Protein AF-0000000084486053 (afdb_homodimer)

Nearest PDB structures (foldseek):
  8ym7-assembly1_A  TM=3.463E-01  e=9.482E+00  Homo sapiens

InterPro domains:
  IPR056169 ELP1, three-helical bundle [PF23936] (2-79)

Radius of gyration: 24.69 Å; Cα contacts (8 Å, |Δi|>4): 217; chains: 2; bounding box: 43×103×52 Å

Sequence (272 aa):
ASSRSRRTERKKHDLRQGGIYENIALMRTLHNIISESFNFCKDVKHFCELVIAYEADGFHIAKRLQDAQSSFLDMIDKYSRTIWPSELNFVNITETPELTVLRKNLDLLEMKYRYTPEPVLTNWKVSILDELVDSIASSRSRRTERKKHDLRQGGIYENIALMRTLHNIISESFNFCKDVKHFCELVIAYEADGFHIAKRLQDAQSSFLDMIDKYSRTIWPSELNFVNITETPELTVLRKNLDLLEMKYRYTPEPVLTNWKVSILDELVDSI

Organism: NCBI:txid1629725

pLDDT: mean 83.53, std 16.06, range [32.28, 96.44]

Solvent-accessible surface area (backbone atoms only — not comparable to full-atom values): 15235 Å² total; per-residue (Å²): 116,68,67,60,50,50,49,52,45,44,51,48,43,53,56,46,54,52,44,42,60,45,50,50,53,49,38,48,36,49,35,50,50,52,46,50,51,32,58,44,35,57,46,50,32,53,41,31,56,49,31,48,74,71,37,94,65,8,59,63,53,26,43,53,52,52,48,51,54,49,51,48,53,52,52,51,53,57,51,47,48,68,77,55,42,72,65,77,76,44,82,83,51,86,73,45,74,67,54,50,52,49,53,57,42,42,71,74,44,60,75,77,48,67,44,80,65,73,70,79,56,88,79,42,71,57,65,79,62,62,57,56,58,75,74,104,117,68,67,60,48,48,50,52,46,45,51,47,46,52,52,47,54,50,43,41,60,44,50,49,53,49,37,48,37,48,33,51,50,52,45,50,52,32,58,45,36,56,46,50,30,53,39,32,55,47,32,47,74,71,37,94,66,9,60,63,52,27,41,54,52,52,49,52,53,50,52,49,52,52,52,49,52,57,50,46,46,68,76,55,41,70,64,77,75,44,82,83,52,86,74,43,74,67,54,49,51,49,53,56,42,42,68,75,44,60,73,75,49,68,44,80,64,74,70,79,56,90,80,41,68,57,65,80,60,63,56,58,59,76,74,103

Foldseek 3Di:
DVVVVVVVVVVVVVVLVCLLVVLQVVLVVLLVVQAVLLVVLQVLLVQLVVQVVPPPCSLVVSLVSLVVSVVVNVVSVVVQCVSQPPVLVPPPDDQDPSNVSSNVSLVVDDPSSSHRDDHPDPPSRDPVSVPVVVVD/DVVVVVVVVVCVVVVLVCLLVVLQVVLVVLLVVQAVLLVVLQVLLVQLVVQVVPPPCSLVVSLVSLVVSVVVNVVSVVVQCVSQPPVLVPPPDDQDPSNVSSNVSLVVDDPSSSHRDDHPDPPSRDPVSVPVVVVD

Structure (mmCIF, N/CA/C/O backbone):
data_AF-0000000084486053-model_v1
#
loop_
_entity.id
_entity.type
_entity.pdbx_description
1 polymer 'ELP1 three-helical bundle domain-containing protein'
#
loop_
_atom_site.group_PDB
_atom_site.id
_atom_site.type_symbol
_atom_site.label_atom_id
_atom_site.label_alt_id
_atom_site.label_comp_id
_atom_site.label_asym_id
_atom_site.label_entity_id
_atom_site.label_seq_id
_atom_site.pdbx_PDB_ins_code
_atom_site.Cartn_x
_atom_site.Cartn_y
_atom_site.Cartn_z
_atom_site.occupancy
_atom_site.B_iso_or_equiv
_atom_site.auth_seq_id
_atom_site.auth_comp_id
_atom_site.auth_asym_id
_atom_site.auth_atom_id
_atom_site.pdbx_PDB_model_num
ATOM 1 N N . ALA A 1 1 ? -5.699 -52.906 -10.289 1 57 1 ALA A N 1
ATOM 2 C CA . ALA A 1 1 ? -4.875 -52.125 -11.188 1 57 1 ALA A CA 1
ATOM 3 C C . ALA A 1 1 ? -5.656 -50.906 -11.727 1 57 1 ALA A C 1
ATOM 5 O O . ALA A 1 1 ? -5.098 -49.844 -11.914 1 57 1 ALA A O 1
ATOM 6 N N . SER A 1 2 ? -6.977 -51 -11.914 1 63.66 2 SER A N 1
ATOM 7 C CA . SER A 1 2 ? -7.828 -49.969 -12.508 1 63.66 2 SER A CA 1
ATOM 8 C C . SER A 1 2 ? -8.18 -48.906 -11.484 1 63.66 2 SER A C 1
ATOM 10 O O . SER A 1 2 ? -8.234 -47.719 -11.82 1 63.66 2 SER A O 1
ATOM 12 N N . SER A 1 3 ? -8.328 -49.281 -10.289 1 59.59 3 SER A N 1
ATOM 13 C CA . SER A 1 3 ? -8.711 -48.312 -9.25 1 59.59 3 SER A CA 1
ATOM 14 C C . SER A 1 3 ? -7.543 -47.438 -8.859 1 59.59 3 SER A C 1
ATOM 16 O O . SER A 1 3 ? -7.723 -46.219 -8.602 1 59.59 3 SER A O 1
ATOM 18 N N . ARG A 1 4 ? -6.277 -47.969 -8.805 1 53.91 4 ARG A N 1
ATOM 19 C CA . ARG A 1 4 ? -5.102 -47.188 -8.453 1 53.91 4 ARG A CA 1
ATOM 20 C C . ARG A 1 4 ? -4.805 -46.156 -9.523 1 53.91 4 ARG A C 1
ATOM 22 O O . ARG A 1 4 ? -4.363 -45.031 -9.211 1 53.91 4 ARG A O 1
ATOM 29 N N . SER A 1 5 ? -5.027 -46.562 -10.773 1 55.84 5 SER A N 1
ATOM 30 C CA . SER A 1 5 ? -4.77 -45.625 -11.875 1 55.84 5 SER A CA 1
ATOM 31 C C . SER A 1 5 ? -5.699 -44.406 -11.805 1 55.84 5 SER A C 1
ATOM 33 O O . SER A 1 5 ? -5.27 -43.281 -12.031 1 55.84 5 SER A O 1
ATOM 35 N N . ARG A 1 6 ? -6.98 -44.75 -11.484 1 54.62 6 ARG A N 1
ATOM 36 C CA . ARG A 1 6 ? -7.922 -43.656 -11.391 1 54.62 6 ARG A CA 1
ATOM 37 C C . ARG A 1 6 ? -7.539 -42.688 -10.266 1 54.62 6 ARG A C 1
ATOM 39 O O . ARG A 1 6 ? -7.676 -41.469 -10.398 1 54.62 6 ARG A O 1
ATOM 46 N N . ARG A 1 7 ? -7.004 -43.25 -9.227 1 53.19 7 ARG A N 1
ATOM 47 C CA . ARG A 1 7 ? -6.617 -42.406 -8.102 1 53.19 7 ARG A CA 1
ATOM 48 C C . ARG A 1 7 ? -5.406 -41.562 -8.453 1 53.19 7 ARG A C 1
ATOM 50 O O . ARG A 1 7 ? -5.348 -40.375 -8.086 1 53.19 7 ARG A O 1
ATOM 57 N N . THR A 1 8 ? -4.48 -42.188 -9.125 1 48.75 8 THR A N 1
ATOM 58 C CA . THR A 1 8 ? -3.312 -41.438 -9.57 1 48.75 8 THR A CA 1
ATOM 59 C C . THR A 1 8 ? -3.709 -40.375 -10.602 1 48.75 8 THR A C 1
ATOM 61 O O . THR A 1 8 ? -3.184 -39.25 -10.594 1 48.75 8 THR A O 1
ATOM 64 N N . GLU A 1 9 ? -4.625 -40.75 -11.375 1 49.06 9 GLU A N 1
ATOM 65 C CA . GLU A 1 9 ? -5.105 -39.812 -12.383 1 49.06 9 GLU A CA 1
ATOM 66 C C . GLU A 1 9 ? -5.898 -38.656 -11.75 1 49.06 9 GLU A C 1
ATOM 68 O O . GLU A 1 9 ? -5.801 -37.531 -12.195 1 49.06 9 GLU A O 1
ATOM 73 N N . ARG A 1 10 ? -6.824 -39.031 -10.875 1 47.38 10 ARG A N 1
ATOM 74 C CA . ARG A 1 10 ? -7.562 -37.969 -10.164 1 47.38 10 ARG A CA 1
ATOM 75 C C . ARG A 1 10 ? -6.621 -37.094 -9.367 1 47.38 10 ARG A C 1
ATOM 77 O O . ARG A 1 10 ? -6.801 -35.875 -9.32 1 47.38 10 ARG A O 1
ATOM 84 N N . LYS A 1 11 ? -5.715 -37.781 -8.648 1 48.12 11 LYS A N 1
ATOM 85 C CA . LYS A 1 11 ? -4.73 -36.969 -7.934 1 48.12 11 LYS A CA 1
ATOM 86 C C . LYS A 1 11 ? -3.963 -36.062 -8.891 1 48.12 11 LYS A C 1
ATOM 88 O O . LYS A 1 11 ? -3.697 -34.875 -8.578 1 48.12 11 LYS A O 1
ATOM 93 N N . LYS A 1 12 ? -3.619 -36.656 -10.039 1 49.28 12 LYS A N 1
ATOM 94 C CA . LYS A 1 12 ? -2.975 -35.844 -11.07 1 49.28 12 LYS A CA 1
ATOM 95 C C . LYS A 1 12 ? -3.916 -34.781 -11.586 1 49.28 12 LYS A C 1
ATOM 97 O O . LYS A 1 12 ? -3.492 -33.625 -11.836 1 49.28 12 LYS A O 1
ATOM 102 N N . HIS A 1 13 ? -5.164 -35.156 -11.836 1 49.06 13 HIS A N 1
ATOM 103 C CA . HIS A 1 13 ? -6.188 -34.219 -12.273 1 49.06 13 HIS A CA 1
ATOM 104 C C . HIS A 1 13 ? -6.414 -33.125 -11.219 1 49.06 13 HIS A C 1
ATOM 106 O O . HIS A 1 13 ? -6.586 -31.969 -11.555 1 49.06 13 HIS A O 1
ATOM 112 N N . ASP A 1 14 ? -6.652 -33.594 -10.047 1 50.5 14 ASP A N 1
ATOM 113 C CA . ASP A 1 14 ? -6.906 -32.719 -8.914 1 50.5 14 ASP A CA 1
ATOM 114 C C . ASP A 1 14 ? -5.73 -31.766 -8.68 1 50.5 14 ASP A C 1
ATOM 116 O O . ASP A 1 14 ? -5.922 -30.578 -8.398 1 50.5 14 ASP A O 1
ATOM 120 N N . LEU A 1 15 ? -4.566 -32.375 -8.86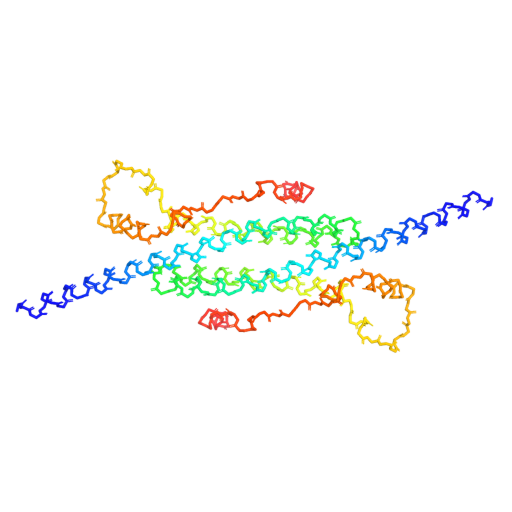7 1 50.28 15 LEU A N 1
ATOM 121 C CA . LEU A 1 15 ? -3.352 -31.562 -8.781 1 50.28 15 LEU A CA 1
ATOM 122 C C . LEU A 1 15 ? -3.281 -30.562 -9.93 1 50.28 15 LEU A C 1
ATOM 124 O O . LEU A 1 15 ? -2.77 -29.453 -9.766 1 50.28 15 LEU A O 1
ATOM 128 N N . ARG A 1 16 ? -3.797 -31.078 -11.211 1 52.66 16 ARG A N 1
ATOM 129 C CA . ARG A 1 16 ? -3.818 -30.266 -12.422 1 52.66 16 ARG A CA 1
ATOM 130 C C . ARG A 1 16 ? -4.816 -29.125 -12.297 1 52.66 16 ARG A C 1
ATOM 132 O O . ARG A 1 16 ? -4.531 -27.984 -12.703 1 52.66 16 ARG A O 1
ATOM 139 N N . GLN A 1 17 ? -6.082 -29.484 -11.945 1 51.97 17 GLN A N 1
ATOM 140 C CA . GLN A 1 17 ? -7.141 -28.484 -11.797 1 51.97 17 GLN A CA 1
ATOM 141 C C . GLN A 1 17 ? -6.77 -27.438 -10.75 1 51.97 17 GLN A C 1
ATOM 143 O O . GLN A 1 17 ? -7.051 -26.25 -10.922 1 51.97 17 GLN A O 1
ATOM 148 N N . GLY A 1 18 ? -6.289 -27.875 -9.688 1 56.59 18 GLY A N 1
ATOM 149 C CA . GLY A 1 18 ? -5.797 -27 -8.648 1 56.59 18 GLY A CA 1
ATOM 150 C C . GLY A 1 18 ? -4.727 -26.031 -9.133 1 56.59 18 GLY A C 1
ATOM 151 O O . GLY A 1 18 ? -4.668 -24.891 -8.703 1 56.59 18 GLY A O 1
ATOM 152 N N . GLY A 1 19 ? -4.18 -26.484 -10.391 1 76.88 19 GLY A N 1
ATOM 153 C CA . GLY A 1 19 ? -3.074 -25.719 -10.93 1 76.88 19 GLY A CA 1
ATOM 154 C C . GLY A 1 19 ? -3.523 -24.516 -11.734 1 76.88 19 GLY A C 1
ATOM 155 O O . GLY A 1 19 ? -2.943 -23.422 -11.617 1 76.88 19 GLY A O 1
ATOM 156 N N . ILE A 1 20 ? -4.762 -24.844 -12.469 1 79.19 20 ILE A N 1
ATOM 157 C CA . ILE A 1 20 ? -5.199 -23.766 -13.344 1 79.19 20 ILE A CA 1
ATOM 158 C C . ILE A 1 20 ? -5.789 -22.625 -12.5 1 79.19 20 ILE A C 1
ATOM 160 O O . ILE A 1 20 ? -5.387 -21.469 -12.641 1 79.19 20 ILE A O 1
ATOM 164 N N . TYR A 1 21 ? -6.859 -22.938 -11.688 1 84.81 21 TYR A N 1
ATOM 165 C CA . TYR A 1 21 ? -7.508 -21.938 -10.859 1 84.81 21 TYR A CA 1
ATOM 166 C C . TYR A 1 21 ? -6.492 -21.219 -9.977 1 84.81 21 TYR A C 1
ATOM 168 O O . TYR A 1 21 ? -6.57 -20 -9.789 1 84.81 21 TYR A O 1
ATOM 176 N N . GLU A 1 22 ? -5.582 -22 -9.555 1 88.81 22 GLU A N 1
ATOM 177 C CA . GLU A 1 22 ? -4.559 -21.453 -8.672 1 88.81 22 GLU A CA 1
ATOM 178 C C . GLU A 1 22 ? -3.691 -20.422 -9.391 1 88.81 22 GLU A C 1
ATOM 180 O O . GLU A 1 22 ? -3.506 -19.312 -8.906 1 88.81 22 GLU A O 1
ATOM 185 N N . ASN A 1 23 ? -3.197 -20.797 -10.547 1 91 23 ASN A N 1
ATOM 186 C CA . ASN A 1 23 ? -2.365 -19.891 -11.32 1 91 23 ASN A CA 1
ATOM 187 C C . ASN A 1 23 ? -3.107 -18.594 -11.656 1 91 23 ASN A C 1
ATOM 189 O O . ASN A 1 23 ? -2.572 -17.5 -11.469 1 91 23 ASN A O 1
ATOM 193 N N . ILE A 1 24 ? -4.328 -18.734 -12.047 1 93 24 ILE A N 1
ATOM 194 C CA . ILE A 1 24 ? -5.145 -17.609 -12.477 1 93 24 ILE A CA 1
ATOM 195 C C . ILE A 1 24 ? -5.418 -16.688 -11.297 1 93 24 ILE A C 1
ATOM 197 O O . ILE A 1 24 ? -5.238 -15.461 -11.391 1 93 24 ILE A O 1
ATOM 201 N N . ALA A 1 25 ? -5.848 -17.25 -10.219 1 94.31 25 ALA A N 1
ATOM 202 C CA . ALA A 1 25 ? -6.156 -16.484 -9.023 1 94.31 25 ALA A CA 1
ATOM 203 C C . ALA A 1 25 ? -4.914 -15.758 -8.5 1 94.31 25 ALA A C 1
ATOM 205 O O . ALA A 1 25 ? -4.98 -14.586 -8.125 1 94.31 25 ALA A O 1
ATOM 206 N N . LEU A 1 26 ? -3.768 -16.391 -8.5 1 94.62 26 LEU A N 1
ATOM 207 C CA . LEU A 1 26 ? -2.521 -15.805 -8.016 1 94.62 26 LEU A CA 1
ATOM 208 C C . LEU A 1 26 ? -2.08 -14.656 -8.914 1 94.62 26 LEU A C 1
ATOM 210 O O . LEU A 1 26 ? -1.729 -13.578 -8.422 1 94.62 26 LEU A O 1
ATOM 214 N N . MET A 1 27 ? -2.158 -14.906 -10.148 1 95.06 27 MET A N 1
ATOM 215 C CA . MET A 1 27 ? -1.712 -13.891 -11.094 1 95.06 27 MET A CA 1
ATOM 216 C C . MET A 1 27 ? -2.615 -12.664 -11.039 1 95.06 27 MET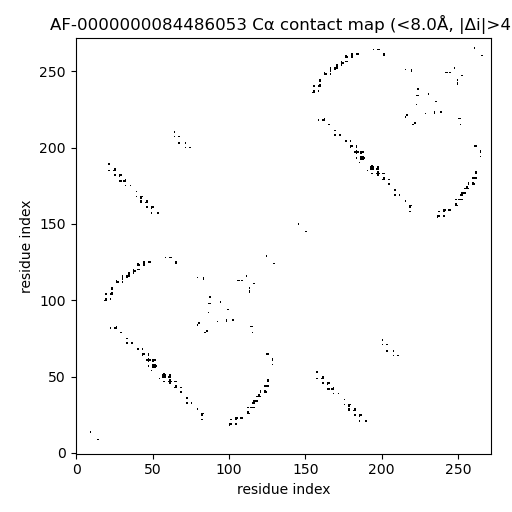 A C 1
ATOM 218 O O . MET A 1 27 ? -2.129 -11.531 -11.008 1 95.06 27 MET A O 1
ATOM 222 N N . ARG A 1 28 ? -3.896 -12.836 -11 1 95.38 28 ARG A N 1
ATOM 223 C CA . ARG A 1 28 ? -4.836 -11.719 -10.93 1 95.38 28 ARG A CA 1
ATOM 224 C C . ARG A 1 28 ? -4.637 -10.914 -9.648 1 95.38 28 ARG A C 1
ATOM 226 O O . ARG A 1 28 ? -4.547 -9.688 -9.68 1 95.38 28 ARG A O 1
ATOM 233 N N . THR A 1 29 ? -4.543 -11.625 -8.578 1 95.62 29 THR A N 1
ATOM 234 C CA . THR A 1 29 ? -4.453 -10.969 -7.281 1 95.62 29 THR A CA 1
ATOM 235 C C . THR A 1 29 ? -3.133 -10.211 -7.152 1 95.62 29 THR A C 1
ATOM 237 O O . THR A 1 29 ? -3.113 -9.055 -6.723 1 95.62 29 THR A O 1
ATOM 240 N N . LEU A 1 30 ? -2.076 -10.844 -7.531 1 95.69 30 LEU A N 1
ATOM 241 C CA . LEU A 1 30 ? -0.783 -10.172 -7.434 1 95.69 30 LEU A CA 1
ATOM 242 C C . LEU A 1 30 ? -0.697 -9.008 -8.406 1 95.69 30 LEU A C 1
ATOM 244 O O . LEU A 1 30 ? -0.098 -7.973 -8.094 1 95.69 30 LEU A O 1
ATOM 248 N N . HIS A 1 31 ? -1.287 -9.203 -9.586 1 96.06 31 HIS A N 1
ATOM 249 C CA . HIS A 1 31 ? -1.34 -8.094 -10.523 1 96.06 31 HIS A CA 1
ATOM 250 C C . HIS A 1 31 ? -2.021 -6.879 -9.906 1 96.06 31 HIS A C 1
ATOM 252 O O . HIS A 1 31 ? -1.527 -5.758 -10.031 1 96.06 31 HIS A O 1
ATOM 258 N N . ASN A 1 32 ? -3.109 -7.086 -9.281 1 94.69 32 ASN A N 1
ATOM 259 C CA . ASN A 1 32 ? -3.83 -6.004 -8.617 1 94.69 32 ASN A CA 1
ATOM 260 C C . ASN A 1 32 ? -2.98 -5.348 -7.531 1 94.69 32 ASN A C 1
ATOM 262 O O . ASN A 1 32 ? -2.924 -4.121 -7.441 1 94.69 32 ASN A O 1
ATOM 266 N N . ILE A 1 33 ? -2.334 -6.109 -6.746 1 95.62 33 ILE A N 1
ATOM 267 C CA . ILE A 1 33 ? -1.505 -5.605 -5.66 1 95.62 33 ILE A CA 1
ATOM 268 C C . ILE A 1 33 ? -0.379 -4.742 -6.227 1 95.62 33 ILE A C 1
ATOM 270 O O . ILE A 1 33 ? -0.11 -3.65 -5.723 1 95.62 33 ILE A O 1
ATOM 274 N N . ILE A 1 34 ? 0.258 -5.246 -7.266 1 96 34 ILE A N 1
ATOM 275 C CA . ILE A 1 34 ? 1.357 -4.516 -7.883 1 96 34 ILE A CA 1
ATOM 276 C C . ILE A 1 34 ? 0.845 -3.189 -8.445 1 96 34 ILE A C 1
ATOM 278 O O . ILE A 1 34 ? 1.429 -2.133 -8.188 1 96 34 ILE A O 1
ATOM 282 N N . SER A 1 35 ? -0.235 -3.236 -9.156 1 94.56 35 SER A N 1
ATOM 283 C CA . SER A 1 35 ? -0.806 -2.041 -9.766 1 94.56 35 SER A CA 1
ATOM 284 C C . SER A 1 35 ? -1.207 -1.018 -8.711 1 94.56 35 SER A C 1
ATOM 286 O O . SER A 1 35 ? -0.927 0.175 -8.852 1 94.56 35 SER A O 1
ATOM 288 N N . GLU A 1 36 ? -1.857 -1.467 -7.723 1 93.38 36 GLU A N 1
ATOM 289 C CA . GLU A 1 36 ? -2.26 -0.592 -6.625 1 93.38 36 GLU A CA 1
ATOM 290 C C . GLU A 1 36 ? -1.046 0.006 -5.922 1 93.38 36 GLU A C 1
ATOM 292 O O . GLU A 1 36 ? -1.055 1.181 -5.547 1 93.38 36 GLU A O 1
ATOM 297 N N . SER A 1 37 ? -0.052 -0.807 -5.727 1 94.06 37 SER A N 1
ATOM 298 C CA . SER A 1 37 ? 1.159 -0.339 -5.059 1 94.06 37 SER A CA 1
ATOM 299 C C . SER A 1 37 ? 1.837 0.769 -5.859 1 94.06 37 SER A C 1
ATOM 301 O O . SER A 1 37 ? 2.359 1.726 -5.285 1 94.06 37 SER A O 1
ATOM 303 N N . PHE A 1 38 ? 1.83 0.611 -7.141 1 93.44 38 PHE A N 1
ATOM 304 C CA . PHE A 1 38 ? 2.41 1.639 -7.996 1 93.44 38 PHE A CA 1
ATOM 305 C C . PHE A 1 38 ? 1.62 2.938 -7.895 1 93.44 38 PHE A C 1
ATOM 307 O O . PHE A 1 38 ? 2.203 4.023 -7.828 1 93.44 38 PHE A O 1
ATOM 314 N N . ASN A 1 39 ? 0.344 2.789 -7.844 1 89.5 39 ASN A N 1
ATOM 315 C CA . ASN A 1 39 ? -0.498 3.967 -7.664 1 89.5 39 ASN A CA 1
ATOM 316 C C . ASN A 1 39 ? -0.262 4.625 -6.309 1 89.5 39 ASN A C 1
ATOM 318 O O . ASN A 1 39 ? -0.291 5.852 -6.195 1 89.5 39 ASN A O 1
ATOM 322 N N . PHE A 1 40 ? 0.007 3.871 -5.367 1 92.75 40 PHE A N 1
ATOM 323 C CA . PHE A 1 40 ? 0.245 4.324 -4 1 92.75 40 PHE A CA 1
ATOM 324 C C . PHE A 1 40 ? 1.51 5.172 -3.924 1 92.75 40 PHE A C 1
ATOM 326 O O . PHE A 1 40 ? 1.606 6.078 -3.094 1 92.75 40 PHE A O 1
ATOM 333 N N . CYS A 1 41 ? 2.432 4.891 -4.785 1 94.62 41 CYS A N 1
ATOM 334 C CA . CYS A 1 41 ? 3.713 5.59 -4.777 1 94.62 41 CYS A CA 1
ATOM 335 C C . CYS A 1 41 ? 3.521 7.086 -5 1 94.62 41 CYS A C 1
ATOM 337 O O . CYS A 1 41 ? 4.191 7.902 -4.367 1 94.62 41 CYS A O 1
ATOM 339 N N . LYS A 1 42 ? 2.623 7.457 -5.812 1 94.25 42 LYS A N 1
ATOM 340 C CA . LYS A 1 42 ? 2.363 8.867 -6.109 1 94.25 42 LYS A CA 1
ATOM 341 C C . LYS A 1 42 ? 1.905 9.609 -4.859 1 94.25 42 LYS A C 1
ATOM 343 O O . LYS A 1 42 ? 2.416 10.695 -4.555 1 94.25 42 LYS A O 1
ATOM 348 N N . ASP A 1 43 ? 0.973 9.062 -4.191 1 94.12 43 ASP A N 1
ATOM 349 C CA . ASP A 1 43 ? 0.423 9.695 -2.996 1 94.12 43 ASP A CA 1
ATOM 350 C C . ASP A 1 43 ? 1.44 9.695 -1.857 1 94.12 43 ASP A C 1
ATOM 352 O O . ASP A 1 43 ? 1.531 10.672 -1.103 1 94.12 43 ASP A O 1
ATOM 356 N N . VAL A 1 44 ? 2.203 8.656 -1.743 1 95.5 44 VAL A N 1
ATOM 357 C CA . VAL A 1 44 ? 3.238 8.57 -0.718 1 95.5 44 VAL A CA 1
ATOM 358 C C . VAL A 1 44 ? 4.301 9.633 -0.966 1 95.5 44 VAL A C 1
ATOM 360 O O . VAL A 1 44 ? 4.707 10.344 -0.042 1 95.5 44 VAL A O 1
ATOM 363 N N . LYS A 1 45 ? 4.676 9.742 -2.158 1 96.44 45 LYS A N 1
ATOM 364 C CA . LYS A 1 45 ? 5.656 10.773 -2.5 1 96.44 45 LYS A CA 1
ATOM 365 C C . LYS A 1 45 ? 5.141 12.164 -2.141 1 96.44 45 LYS A C 1
ATOM 367 O O . LYS A 1 45 ? 5.836 12.938 -1.485 1 96.44 45 LYS A O 1
ATOM 372 N N . HIS A 1 46 ? 3.982 12.422 -2.586 1 95.31 46 HIS A N 1
ATOM 373 C CA . HIS A 1 46 ? 3.385 13.727 -2.338 1 95.31 46 HIS A CA 1
ATOM 374 C C . HIS A 1 46 ? 3.266 14.008 -0.843 1 95.31 46 HIS A C 1
ATOM 376 O O . HIS A 1 46 ? 3.59 15.102 -0.381 1 95.31 46 HIS A O 1
ATOM 382 N N . PHE A 1 47 ? 2.863 13.07 -0.123 1 95.56 47 PHE A N 1
ATOM 383 C CA . PHE A 1 47 ? 2.727 13.227 1.32 1 95.56 47 PHE A CA 1
ATOM 384 C C . PHE A 1 47 ? 4.086 13.469 1.97 1 95.56 47 PHE A C 1
ATOM 386 O O . PHE A 1 47 ? 4.219 14.32 2.848 1 95.56 47 PHE A O 1
ATOM 393 N N . CYS A 1 48 ? 5.031 12.695 1.545 1 96.31 48 CYS A N 1
ATOM 394 C CA . CYS A 1 48 ? 6.379 12.883 2.068 1 96.31 48 CYS A CA 1
ATOM 395 C C . CYS A 1 48 ? 6.879 14.297 1.816 1 96.31 48 CYS A C 1
ATOM 397 O O . CYS A 1 48 ? 7.457 14.922 2.707 1 96.31 48 CYS A O 1
ATOM 399 N N . GLU A 1 49 ? 6.609 14.789 0.673 1 96.31 49 GLU A N 1
ATOM 400 C CA . GLU A 1 49 ? 7.016 16.156 0.341 1 96.31 49 GLU A CA 1
ATOM 401 C C . GLU A 1 49 ? 6.328 17.172 1.246 1 96.31 49 GLU A C 1
ATOM 403 O O . GLU A 1 49 ? 6.957 18.125 1.703 1 96.31 49 GLU A O 1
ATOM 408 N N . LEU A 1 50 ? 5.078 16.953 1.509 1 94.69 50 LEU A N 1
ATOM 409 C CA . LEU A 1 50 ? 4.301 17.859 2.352 1 94.69 50 LEU A CA 1
ATOM 410 C C . LEU A 1 50 ? 4.801 17.828 3.793 1 94.69 50 LEU A C 1
ATOM 412 O O . LEU A 1 50 ? 4.984 18.875 4.414 1 94.69 50 LEU A O 1
ATOM 416 N N . VAL A 1 51 ? 5.062 16.672 4.312 1 93.81 51 VAL A N 1
ATOM 417 C CA . VAL A 1 51 ? 5.449 16.562 5.715 1 93.81 51 VAL A CA 1
ATOM 418 C C . VAL A 1 51 ? 6.855 17.125 5.91 1 93.81 51 VAL A C 1
ATOM 420 O O . VAL A 1 51 ? 7.145 17.734 6.941 1 93.81 51 VAL A O 1
ATOM 423 N N . ILE A 1 52 ? 7.711 16.906 4.984 1 94.69 52 ILE A N 1
ATOM 424 C CA . ILE A 1 52 ? 9.055 17.484 5.062 1 94.69 52 ILE A CA 1
ATOM 425 C C . ILE A 1 52 ? 8.969 19 5.098 1 94.69 52 ILE A C 1
ATOM 427 O O . ILE A 1 52 ? 9.688 19.656 5.855 1 94.69 52 ILE A O 1
ATOM 431 N N . ALA A 1 53 ? 8.102 19.562 4.367 1 93.5 53 ALA A N 1
ATOM 432 C CA . ALA A 1 53 ? 7.988 21.016 4.219 1 93.5 53 ALA A CA 1
ATOM 433 C C . ALA A 1 53 ? 7.316 21.641 5.438 1 93.5 53 ALA A C 1
ATOM 435 O O . ALA A 1 53 ? 7.672 22.75 5.852 1 93.5 53 ALA A O 1
ATOM 436 N N . TYR A 1 54 ? 6.441 20.859 6.078 1 89.88 54 TYR A N 1
ATOM 437 C CA . TYR A 1 54 ? 5.539 21.594 6.953 1 89.88 54 TYR A CA 1
ATOM 438 C C . TYR A 1 54 ? 5.516 21 8.352 1 89.88 54 TYR A C 1
ATOM 440 O O . TYR A 1 54 ? 5.004 21.609 9.289 1 89.88 54 TYR A O 1
ATOM 448 N N . GLU A 1 55 ? 6.035 19.812 8.539 1 86.81 55 GLU A N 1
ATOM 449 C CA . GLU A 1 55 ? 5.973 19.156 9.844 1 86.81 55 GLU A CA 1
ATOM 450 C C . GLU A 1 55 ? 7.34 19.172 10.523 1 86.81 55 GLU A C 1
ATOM 452 O O . GLU A 1 55 ? 8.367 18.969 9.875 1 86.81 55 GLU A O 1
ATOM 457 N N . ALA A 1 56 ? 7.387 19.547 11.82 1 85.81 56 ALA A N 1
ATOM 458 C CA . ALA A 1 56 ? 8.625 19.641 12.586 1 85.81 56 ALA A CA 1
ATOM 459 C C . ALA A 1 56 ? 9.422 18.344 12.5 1 85.81 56 ALA A C 1
ATOM 461 O O . ALA A 1 56 ? 10.625 18.359 12.242 1 85.81 56 ALA A O 1
ATOM 462 N N . ASP A 1 57 ? 8.875 17.172 12.633 1 89.5 57 ASP A N 1
ATOM 463 C CA . ASP A 1 57 ? 9.547 15.883 12.492 1 89.5 57 ASP A CA 1
ATOM 464 C C . ASP A 1 57 ? 9.25 15.25 11.133 1 89.5 57 ASP A C 1
ATOM 466 O O . ASP A 1 57 ? 9.164 14.031 11.016 1 89.5 57 ASP A O 1
ATOM 470 N N . GLY A 1 58 ? 9.219 16.125 10.148 1 91.94 58 GLY A N 1
ATOM 471 C CA . GLY A 1 58 ? 8.742 15.695 8.844 1 91.94 58 GLY A CA 1
ATOM 472 C C . GLY A 1 58 ? 9.711 14.773 8.125 1 91.94 58 GLY A C 1
ATOM 473 O O . GLY A 1 58 ? 9.297 13.812 7.48 1 91.94 58 GLY A O 1
ATOM 474 N N . PHE A 1 59 ? 10.969 15.078 8.336 1 93.81 59 PHE A N 1
ATOM 475 C CA . PHE A 1 59 ? 11.969 14.273 7.648 1 93.81 59 PHE A CA 1
ATOM 476 C C . PHE A 1 59 ? 11.914 12.82 8.125 1 93.81 59 PHE A C 1
ATOM 478 O O . PHE A 1 59 ? 11.914 11.898 7.305 1 93.81 59 PHE A O 1
ATOM 485 N N . HIS A 1 60 ? 11.844 12.641 9.383 1 93.06 60 HIS A N 1
ATOM 486 C CA . HIS A 1 60 ? 11.828 11.297 9.953 1 93.06 60 HIS A CA 1
ATOM 487 C C . HIS A 1 60 ? 10.547 10.555 9.57 1 93.06 60 HIS A C 1
ATOM 489 O O . HIS A 1 60 ? 10.594 9.359 9.25 1 93.06 60 HIS A O 1
ATOM 495 N N . ILE A 1 61 ? 9.445 11.266 9.586 1 91.44 61 ILE A N 1
ATOM 496 C CA . ILE A 1 61 ? 8.156 10.688 9.203 1 91.44 61 ILE A CA 1
ATOM 497 C C . ILE A 1 61 ? 8.203 10.258 7.742 1 91.44 61 ILE A C 1
ATOM 499 O O . ILE A 1 61 ? 7.836 9.125 7.414 1 91.44 61 ILE A O 1
ATOM 503 N N . ALA A 1 62 ? 8.68 11.125 6.918 1 95.12 62 ALA A N 1
ATOM 504 C CA . ALA A 1 62 ? 8.766 10.867 5.484 1 95.12 62 ALA A CA 1
ATOM 505 C C . ALA A 1 62 ? 9.695 9.688 5.195 1 95.12 62 ALA A C 1
ATOM 507 O O . ALA A 1 62 ? 9.375 8.82 4.375 1 95.12 62 ALA A O 1
ATOM 508 N N . LYS A 1 63 ? 10.781 9.664 5.863 1 95.56 63 LYS A N 1
ATOM 509 C CA . LYS A 1 63 ? 11.75 8.594 5.652 1 95.56 63 LYS A CA 1
ATOM 510 C C . LYS A 1 63 ? 11.148 7.23 5.992 1 95.56 63 LYS A C 1
ATOM 512 O O . LYS A 1 63 ? 11.281 6.277 5.227 1 95.56 63 LYS A O 1
ATOM 517 N N . ARG A 1 64 ? 10.531 7.148 7.109 1 94 64 ARG A N 1
ATOM 518 C CA . ARG A 1 64 ? 9.914 5.895 7.531 1 94 64 ARG A CA 1
ATOM 519 C C . ARG A 1 64 ? 8.859 5.438 6.527 1 94 64 ARG A C 1
ATOM 521 O O . ARG A 1 64 ? 8.805 4.262 6.168 1 94 64 ARG A O 1
ATOM 528 N N . LEU A 1 65 ? 8.055 6.355 6.105 1 94.5 65 LEU A N 1
ATOM 529 C CA . LEU A 1 65 ? 6.988 6.027 5.172 1 94.5 65 LEU A CA 1
ATOM 530 C C . LEU A 1 65 ? 7.555 5.594 3.824 1 94.5 65 LEU A C 1
ATOM 532 O O . LEU A 1 65 ? 7.125 4.582 3.264 1 94.5 65 LEU A O 1
ATOM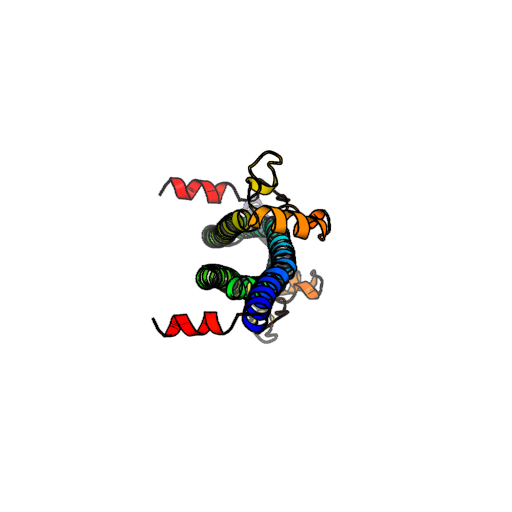 536 N N . GLN A 1 66 ? 8.461 6.328 3.312 1 95.69 66 GLN A N 1
ATOM 537 C CA . GLN A 1 66 ? 9.078 5.996 2.035 1 95.69 66 GLN A CA 1
ATOM 538 C C . GLN A 1 66 ? 9.789 4.652 2.104 1 95.69 66 GLN A C 1
ATOM 540 O O . GLN A 1 66 ? 9.703 3.85 1.17 1 95.69 66 GLN A O 1
ATOM 545 N N . ASP A 1 67 ? 10.461 4.441 3.221 1 95 67 ASP A N 1
ATOM 546 C CA . ASP A 1 67 ? 11.156 3.168 3.387 1 95 67 ASP A CA 1
ATOM 547 C C . ASP A 1 67 ? 10.164 2.006 3.426 1 95 67 ASP A C 1
ATOM 549 O O . ASP A 1 67 ? 10.445 0.93 2.891 1 95 67 ASP A O 1
ATOM 553 N N . ALA A 1 68 ? 9.117 2.201 4.086 1 93.81 68 ALA A N 1
ATOM 554 C CA . ALA A 1 68 ? 8.094 1.164 4.156 1 93.81 68 ALA A CA 1
ATOM 555 C C . ALA A 1 68 ? 7.551 0.837 2.766 1 93.81 68 ALA A C 1
ATOM 557 O O . ALA A 1 68 ? 7.41 -0.335 2.408 1 93.81 68 ALA A O 1
ATOM 558 N N . GLN A 1 69 ? 7.238 1.897 1.988 1 94.31 69 GLN A N 1
ATOM 559 C CA . GLN A 1 69 ? 6.734 1.684 0.635 1 94.31 69 GLN A CA 1
ATOM 560 C C . GLN A 1 69 ? 7.789 1.021 -0.245 1 94.31 69 GLN A C 1
ATOM 562 O O . GLN A 1 69 ? 7.477 0.136 -1.044 1 94.31 69 GLN A O 1
ATOM 567 N N . SER A 1 70 ? 9.016 1.424 -0.103 1 94.31 70 SER A N 1
ATOM 568 C CA . SER A 1 70 ? 10.117 0.821 -0.852 1 94.31 70 SER A CA 1
ATOM 569 C C . SER A 1 70 ? 10.266 -0.661 -0.522 1 94.31 70 SER A C 1
ATOM 571 O O . SER A 1 70 ? 10.414 -1.49 -1.422 1 94.31 70 SER A O 1
ATOM 573 N N . SER A 1 71 ? 10.258 -0.954 0.75 1 93.56 71 SER A N 1
ATOM 574 C CA . SER A 1 71 ? 10.375 -2.342 1.184 1 93.56 71 SER A CA 1
ATOM 575 C C . SER A 1 71 ? 9.234 -3.193 0.637 1 93.56 71 SER A C 1
ATOM 577 O O . SER A 1 71 ? 9.445 -4.344 0.245 1 93.56 71 SER A O 1
ATOM 579 N N . PHE A 1 72 ? 8.094 -2.654 0.639 1 94.06 72 PHE A N 1
ATOM 580 C CA . PHE A 1 72 ? 6.93 -3.352 0.097 1 94.06 72 PHE A CA 1
ATOM 581 C C . PHE A 1 72 ? 7.125 -3.656 -1.383 1 94.06 72 PHE A C 1
ATOM 583 O O . PHE A 1 72 ? 6.883 -4.781 -1.827 1 94.06 72 PHE A O 1
ATOM 590 N N . LEU A 1 73 ? 7.531 -2.709 -2.146 1 93.62 73 LEU A N 1
ATOM 591 C CA . LEU A 1 73 ? 7.773 -2.881 -3.574 1 93.62 73 LEU A CA 1
ATOM 592 C C . LEU A 1 73 ? 8.844 -3.941 -3.82 1 93.62 73 LEU A C 1
ATOM 594 O O . LEU A 1 73 ? 8.734 -4.727 -4.766 1 93.62 73 LEU A O 1
ATOM 598 N N . ASP A 1 74 ? 9.812 -3.943 -2.961 1 93.56 74 ASP A N 1
ATOM 599 C CA . ASP A 1 74 ? 10.859 -4.957 -3.08 1 93.56 74 ASP A CA 1
ATOM 600 C C . ASP A 1 74 ? 10.289 -6.359 -2.877 1 93.56 74 ASP A C 1
ATOM 602 O O . ASP A 1 74 ? 10.641 -7.293 -3.6 1 93.56 74 ASP A O 1
ATOM 606 N N . MET A 1 75 ? 9.484 -6.492 -1.907 1 91.56 75 MET A N 1
ATOM 607 C CA . MET A 1 75 ? 8.859 -7.777 -1.6 1 91.56 75 MET A CA 1
ATOM 608 C C . MET A 1 75 ? 7.992 -8.25 -2.762 1 91.56 75 MET A C 1
ATOM 610 O O . MET A 1 75 ? 8.094 -9.406 -3.186 1 91.56 75 MET A O 1
ATOM 614 N N . ILE A 1 76 ? 7.188 -7.391 -3.236 1 92.19 76 ILE A N 1
ATOM 615 C CA . ILE A 1 76 ? 6.277 -7.73 -4.324 1 92.19 76 ILE A CA 1
ATOM 616 C C . ILE A 1 76 ? 7.078 -8.086 -5.574 1 92.19 76 ILE A C 1
ATOM 618 O O . ILE A 1 76 ? 6.688 -8.977 -6.336 1 92.19 76 ILE A O 1
ATOM 622 N N . ASP A 1 77 ? 8.141 -7.348 -5.805 1 91.94 77 ASP A N 1
ATOM 623 C CA . ASP A 1 77 ? 9 -7.641 -6.949 1 91.94 77 ASP A CA 1
ATOM 624 C C . ASP A 1 77 ? 9.539 -9.07 -6.879 1 91.94 77 ASP A C 1
ATOM 626 O O . ASP A 1 77 ? 9.562 -9.781 -7.883 1 91.94 77 ASP A O 1
ATOM 630 N N . LYS A 1 78 ? 9.93 -9.445 -5.762 1 90.25 78 LYS A N 1
ATOM 631 C CA . LYS A 1 78 ? 10.422 -10.805 -5.559 1 90.25 78 LYS A CA 1
ATOM 632 C C . LYS A 1 78 ? 9.336 -11.836 -5.844 1 90.25 78 LYS A C 1
ATOM 634 O O . LYS A 1 78 ? 9.57 -12.82 -6.543 1 90.25 78 LYS A O 1
ATOM 639 N N . TYR A 1 79 ? 8.172 -11.57 -5.387 1 89.38 79 TYR A N 1
ATOM 640 C CA . TYR A 1 79 ? 7.059 -12.5 -5.586 1 89.38 79 TYR A CA 1
ATOM 641 C C . TYR A 1 79 ? 6.625 -12.523 -7.047 1 89.38 79 TYR A C 1
ATOM 643 O O . TYR A 1 79 ? 6.258 -13.578 -7.574 1 89.38 79 TYR A O 1
ATOM 651 N N . SER A 1 80 ? 6.664 -11.391 -7.656 1 92.69 80 SER A N 1
ATOM 652 C CA . SER A 1 80 ? 6.27 -11.289 -9.062 1 92.69 80 SER A CA 1
ATOM 653 C C . SER A 1 80 ? 7.129 -12.188 -9.945 1 92.69 80 SER A C 1
ATOM 655 O O . SER A 1 80 ? 6.629 -12.797 -10.891 1 92.69 80 SER A O 1
ATOM 657 N N . ARG A 1 81 ? 8.328 -12.375 -9.625 1 89.31 81 ARG A N 1
ATOM 658 C CA . ARG A 1 81 ? 9.242 -13.195 -10.414 1 89.31 81 ARG A CA 1
ATOM 659 C C . ARG A 1 81 ? 8.898 -14.672 -10.289 1 89.31 81 ARG A C 1
ATOM 661 O O . ARG A 1 81 ? 9.156 -15.461 -11.203 1 89.31 81 ARG A O 1
ATOM 668 N N . THR A 1 82 ? 8.375 -15 -9.18 1 86.88 82 THR A N 1
ATOM 669 C CA . THR A 1 82 ? 7.98 -16.375 -8.953 1 86.88 82 THR A CA 1
ATOM 670 C C . THR A 1 82 ? 6.68 -16.703 -9.688 1 86.88 82 THR A C 1
ATOM 672 O O . THR A 1 82 ? 6.523 -17.797 -10.227 1 86.88 82 THR A O 1
ATOM 675 N N . ILE A 1 83 ? 5.805 -15.789 -9.742 1 90.62 83 ILE A N 1
ATOM 676 C CA . ILE A 1 83 ? 4.469 -16 -10.289 1 90.62 83 ILE A CA 1
ATOM 677 C C . ILE A 1 83 ? 4.508 -15.859 -11.812 1 90.62 83 ILE A C 1
ATOM 679 O O . ILE A 1 83 ? 3.775 -16.547 -12.523 1 90.62 83 ILE A O 1
ATOM 683 N N . TRP A 1 84 ? 5.289 -14.922 -12.281 1 92.38 84 TRP A N 1
ATOM 684 C CA . TRP A 1 84 ? 5.578 -14.75 -13.703 1 92.38 84 TRP A CA 1
ATOM 685 C C . TRP A 1 84 ? 7.035 -15.07 -14.008 1 92.38 84 TRP A C 1
ATOM 687 O O . TRP A 1 84 ? 7.832 -14.164 -14.273 1 92.38 84 TRP A O 1
ATOM 697 N N . PRO A 1 85 ? 7.289 -16.375 -14.078 1 86.31 85 PRO A N 1
ATOM 698 C CA . PRO A 1 85 ? 8.695 -16.703 -14.312 1 86.31 85 PRO A CA 1
ATOM 699 C C . PRO A 1 85 ? 9.195 -16.25 -15.68 1 86.31 85 PRO A C 1
ATOM 701 O O . PRO A 1 85 ? 8.414 -16.172 -16.625 1 86.31 85 PRO A O 1
ATOM 704 N N . SER A 1 86 ? 10.5 -15.891 -15.75 1 86.06 86 SER A N 1
ATOM 705 C CA . SER A 1 86 ? 11.109 -15.367 -16.969 1 86.06 86 SER A CA 1
ATOM 706 C C . SER A 1 86 ? 10.984 -16.359 -18.125 1 86.06 86 SER A C 1
ATOM 708 O O . SER A 1 86 ? 10.984 -15.953 -19.281 1 86.06 86 SER A O 1
ATOM 710 N N . GLU A 1 87 ? 10.922 -17.578 -17.812 1 83.69 87 GLU A N 1
ATOM 711 C CA . GLU A 1 87 ? 10.781 -18.625 -18.812 1 83.69 87 GLU A CA 1
ATOM 712 C C . GLU A 1 87 ? 9.539 -18.406 -19.672 1 83.69 87 GLU A C 1
ATOM 714 O O . GLU A 1 87 ? 9.469 -18.875 -20.812 1 83.69 87 GLU A O 1
ATOM 719 N N . LEU A 1 88 ? 8.562 -17.766 -19.109 1 86.25 88 LEU A N 1
ATOM 720 C CA . LEU A 1 88 ? 7.336 -17.484 -19.859 1 86.25 88 LEU A CA 1
ATOM 721 C C . LEU A 1 88 ? 7.617 -16.609 -21.062 1 86.25 88 LEU A C 1
ATOM 723 O O . LEU A 1 88 ? 6.852 -16.609 -22.031 1 86.25 88 LEU A O 1
ATOM 727 N N . ASN A 1 89 ? 8.656 -15.914 -20.969 1 81.88 89 ASN A N 1
ATOM 728 C CA . ASN A 1 89 ? 8.977 -14.961 -22.016 1 81.88 89 ASN A CA 1
ATOM 729 C C . ASN A 1 89 ? 9.805 -15.617 -23.125 1 81.88 89 ASN A C 1
ATOM 731 O O . ASN A 1 89 ? 10.008 -15.023 -24.188 1 81.88 89 ASN A O 1
ATOM 735 N N . PHE A 1 90 ? 10.328 -16.781 -22.797 1 77.44 90 PHE A N 1
ATOM 736 C CA . PHE A 1 90 ? 11.172 -17.438 -23.781 1 77.44 90 PHE A CA 1
ATOM 737 C C . PHE A 1 90 ? 10.406 -18.547 -24.484 1 77.44 90 PHE A C 1
ATOM 739 O O . PHE A 1 90 ? 9.742 -19.359 -23.844 1 77.44 90 PHE A O 1
ATOM 746 N N . VAL A 1 91 ? 10.195 -18.484 -25.703 1 67.38 91 VAL A N 1
ATOM 747 C CA . VAL A 1 91 ? 9.484 -19.484 -26.484 1 67.38 91 VAL A CA 1
ATOM 748 C C . VAL A 1 91 ? 10.383 -20.703 -26.688 1 67.38 91 VAL A C 1
ATOM 750 O O . VAL A 1 91 ? 9.898 -21.844 -26.719 1 67.38 91 VAL A O 1
ATOM 753 N N . ASN A 1 92 ? 11.57 -20.484 -26.688 1 67.38 92 ASN A N 1
ATOM 754 C CA . ASN A 1 92 ? 12.445 -21.531 -27.172 1 67.38 92 ASN A CA 1
ATOM 755 C C . ASN A 1 92 ? 13.023 -22.359 -26.016 1 67.38 92 ASN A C 1
ATOM 757 O O . ASN A 1 92 ? 14.023 -23.062 -26.188 1 67.38 92 ASN A O 1
ATOM 761 N N . ILE A 1 93 ? 12.523 -22.203 -24.953 1 66.38 93 ILE A N 1
ATOM 762 C CA . ILE A 1 93 ? 13.094 -22.969 -23.844 1 66.38 93 ILE A CA 1
ATOM 763 C C . ILE A 1 93 ? 12.445 -24.359 -23.781 1 66.38 93 ILE A C 1
ATOM 765 O O . ILE A 1 93 ? 11.312 -24.531 -24.234 1 66.38 93 ILE A O 1
ATOM 769 N N . THR A 1 94 ? 13.234 -25.344 -23.469 1 71.06 94 THR A N 1
ATOM 770 C CA . THR A 1 94 ? 12.68 -26.672 -23.219 1 71.06 94 THR A CA 1
ATOM 771 C C . THR A 1 94 ? 11.477 -26.578 -22.281 1 71.06 94 THR A C 1
ATOM 773 O O . THR A 1 94 ? 11.602 -26.109 -21.141 1 71.06 94 THR A O 1
ATOM 776 N N . GLU A 1 95 ? 10.367 -26.844 -22.875 1 75.81 95 GLU A N 1
ATOM 777 C CA . GLU A 1 95 ? 9.117 -26.688 -22.141 1 75.81 95 GLU A CA 1
ATOM 778 C C . GLU A 1 95 ? 8.922 -27.812 -21.141 1 75.81 95 GLU A C 1
ATOM 780 O O . GLU A 1 95 ? 8.914 -28.984 -21.516 1 75.81 95 GLU A O 1
ATOM 785 N N . THR A 1 96 ? 9.148 -27.484 -19.906 1 81.62 96 THR A N 1
ATOM 786 C CA . THR A 1 96 ? 8.773 -28.422 -18.844 1 81.62 96 THR A CA 1
ATOM 787 C C . THR A 1 96 ? 7.254 -28.547 -18.75 1 81.62 96 THR A C 1
ATOM 789 O O . THR A 1 96 ? 6.52 -27.672 -19.219 1 81.62 96 THR A O 1
ATOM 792 N N . PRO A 1 97 ? 6.742 -29.75 -18.297 1 84.31 97 PRO A N 1
ATOM 793 C CA . PRO A 1 97 ? 5.297 -29.906 -18.125 1 84.31 97 PRO A CA 1
ATOM 794 C C . PRO A 1 97 ? 4.668 -28.766 -17.328 1 84.31 97 PRO A C 1
ATOM 796 O O . PRO A 1 97 ? 3.566 -28.312 -17.656 1 84.31 97 PRO A O 1
ATOM 799 N N . GLU A 1 98 ? 5.426 -28.297 -16.328 1 82.38 98 GLU A N 1
ATOM 800 C CA . GLU A 1 98 ? 4.91 -27.203 -15.516 1 82.38 98 GLU A CA 1
ATOM 801 C C . GLU A 1 98 ? 4.758 -25.922 -16.328 1 82.38 98 GLU A C 1
ATOM 803 O O . GLU A 1 98 ? 3.76 -25.203 -16.188 1 82.38 98 GLU A O 1
ATOM 808 N N . LEU A 1 99 ? 5.742 -25.656 -17.109 1 85.69 99 LEU A N 1
ATOM 809 C CA . LEU A 1 99 ? 5.723 -24.453 -17.938 1 85.69 99 LEU A CA 1
ATOM 810 C C . LEU A 1 99 ? 4.617 -24.531 -18.984 1 85.69 99 LEU A C 1
ATOM 812 O O . LEU A 1 99 ? 4 -23.531 -19.312 1 85.69 99 LEU A O 1
ATOM 816 N N . THR A 1 100 ? 4.461 -25.688 -19.516 1 86.38 100 THR A N 1
ATOM 817 C CA . THR A 1 100 ? 3.402 -25.906 -20.5 1 86.38 100 THR A CA 1
ATOM 818 C C . THR A 1 100 ? 2.035 -25.594 -19.891 1 86.38 100 THR A C 1
ATOM 820 O O . THR A 1 100 ? 1.216 -24.906 -20.5 1 86.38 100 THR A O 1
ATOM 823 N N . VAL A 1 101 ? 1.806 -26.141 -18.688 1 85.38 101 VAL A N 1
ATOM 824 C CA . VAL A 1 101 ? 0.548 -25.922 -17.984 1 85.38 101 VAL A CA 1
ATOM 825 C C . VAL A 1 101 ? 0.371 -24.422 -17.703 1 85.38 101 VAL A C 1
ATOM 827 O O . VAL A 1 101 ? -0.711 -23.875 -17.922 1 85.38 101 VAL A O 1
ATOM 830 N N . LEU A 1 102 ? 1.429 -23.828 -17.281 1 88.44 102 LEU A N 1
ATOM 831 C CA . LEU A 1 102 ? 1.379 -22.406 -16.953 1 88.44 102 LEU A CA 1
ATOM 832 C C . LEU A 1 102 ? 1.021 -21.578 -18.172 1 88.44 102 LEU A C 1
ATOM 834 O O . LEU A 1 102 ? 0.215 -20.641 -18.094 1 88.44 102 LEU A O 1
ATOM 838 N N . ARG A 1 103 ? 1.604 -21.844 -19.281 1 88.62 103 ARG A N 1
ATOM 839 C CA . ARG A 1 103 ? 1.321 -21.141 -20.516 1 88.62 103 ARG A CA 1
ATOM 840 C C . ARG A 1 103 ? -0.138 -21.312 -20.922 1 88.62 103 ARG A C 1
ATOM 842 O O . ARG A 1 103 ? -0.775 -20.359 -21.391 1 88.62 103 ARG A O 1
ATOM 849 N N . LYS A 1 104 ? -0.611 -22.5 -20.812 1 89.5 104 LYS A N 1
ATOM 850 C CA . LYS A 1 104 ? -2.016 -22.766 -21.125 1 89.5 104 LYS A CA 1
ATOM 851 C C . LYS A 1 104 ? -2.936 -21.953 -20.234 1 89.5 104 LYS A C 1
ATOM 853 O O . LYS A 1 104 ? -3.926 -21.375 -20.688 1 89.5 104 LYS A O 1
ATOM 858 N N . ASN A 1 105 ? -2.605 -21.953 -18.938 1 90.69 105 ASN A N 1
ATOM 859 C CA . ASN A 1 105 ? -3.406 -21.188 -17.984 1 90.69 105 ASN A CA 1
ATOM 860 C C . ASN A 1 105 ? -3.363 -19.703 -18.281 1 90.69 105 ASN A C 1
ATOM 862 O O . ASN A 1 105 ? -4.359 -19 -18.109 1 90.69 105 ASN A O 1
ATOM 866 N N . LEU A 1 106 ? -2.182 -19.219 -18.766 1 90.69 106 LEU A N 1
ATOM 867 C CA . LEU A 1 106 ? -2.018 -17.812 -19.141 1 90.69 106 LEU A CA 1
ATOM 868 C C . LEU A 1 106 ? -2.994 -17.438 -20.25 1 90.69 106 LEU A C 1
ATOM 870 O O . LEU A 1 106 ? -3.521 -16.328 -20.266 1 90.69 106 LEU A O 1
ATOM 874 N N . ASP A 1 107 ? -3.236 -18.328 -21.062 1 91.69 107 ASP A N 1
ATOM 875 C CA . ASP A 1 107 ? -4.102 -18.078 -22.219 1 91.69 107 ASP A CA 1
ATOM 876 C C . ASP A 1 107 ? -5.547 -17.859 -21.781 1 91.69 107 ASP A C 1
ATOM 878 O O . ASP A 1 107 ? -6.355 -17.312 -22.531 1 91.69 107 ASP A O 1
ATOM 882 N N . LEU A 1 108 ? -5.855 -18.25 -20.562 1 92.94 108 LEU A N 1
ATOM 883 C CA . LEU A 1 108 ? -7.207 -18.109 -20.047 1 92.94 108 LEU A CA 1
ATOM 884 C C . LEU A 1 108 ? -7.383 -16.75 -19.359 1 92.94 108 LEU A C 1
ATOM 886 O O . LEU A 1 108 ? -8.508 -16.359 -19.031 1 92.94 108 LEU A O 1
ATOM 890 N N . LEU A 1 109 ? -6.289 -16.047 -19.266 1 93.88 109 LEU A N 1
ATOM 891 C CA . LEU A 1 109 ? -6.316 -14.758 -18.594 1 93.88 109 LEU A CA 1
ATOM 892 C C . LEU A 1 109 ? -6.496 -13.617 -19.594 1 93.88 109 LEU A C 1
ATOM 894 O O . LEU A 1 109 ? -6.047 -13.711 -20.734 1 93.88 109 LEU A O 1
ATOM 898 N N . GLU A 1 110 ? -7.215 -12.609 -19.062 1 95.38 110 GLU A N 1
ATOM 899 C CA . GLU A 1 110 ? -7.152 -11.359 -19.812 1 95.38 110 GLU A CA 1
ATOM 900 C C . GLU A 1 110 ? -5.707 -10.914 -20.031 1 95.38 110 GLU A C 1
ATOM 902 O O . GLU A 1 110 ? -4.836 -11.211 -19.203 1 95.38 110 GLU A O 1
ATOM 907 N N . MET A 1 111 ? -5.5 -10.219 -21.078 1 92.31 111 MET A N 1
ATOM 908 C CA . MET A 1 111 ? -4.156 -9.852 -21.516 1 92.31 111 MET A CA 1
ATOM 909 C C . MET A 1 111 ? -3.42 -9.086 -20.422 1 92.31 111 MET A C 1
ATOM 911 O O . MET A 1 111 ? -2.24 -9.336 -20.172 1 92.31 111 MET A O 1
ATOM 915 N N . LYS A 1 112 ? -4.09 -8.242 -19.688 1 94.12 112 LYS A N 1
ATOM 916 C CA . LYS A 1 112 ? -3.43 -7.383 -18.719 1 94.12 112 LYS A CA 1
ATOM 917 C C . LYS A 1 112 ? -2.83 -8.195 -17.578 1 94.12 112 LYS A C 1
ATOM 919 O O . LYS A 1 112 ? -1.842 -7.785 -16.953 1 94.12 112 LYS A O 1
ATOM 924 N N . TYR A 1 113 ? -3.35 -9.375 -17.391 1 95.19 113 TYR A N 1
ATOM 925 C CA . TYR A 1 113 ? -2.932 -10.156 -16.234 1 95.19 113 TYR A CA 1
ATOM 926 C C . TYR A 1 113 ? -1.798 -11.109 -16.594 1 95.19 113 TYR A C 1
ATOM 928 O O . TYR A 1 113 ? -1.264 -11.805 -15.727 1 95.19 113 TYR A O 1
ATOM 936 N N . ARG A 1 114 ? -1.436 -11.164 -17.828 1 93 114 ARG A N 1
ATOM 937 C CA . ARG A 1 114 ? -0.457 -12.141 -18.297 1 93 114 ARG A CA 1
ATOM 938 C C . ARG A 1 114 ? 0.966 -11.648 -18.047 1 93 114 ARG A C 1
ATOM 940 O O . ARG A 1 114 ? 1.929 -12.383 -18.266 1 93 114 ARG A O 1
ATOM 947 N N . TYR A 1 115 ? 1.05 -10.383 -17.625 1 91.38 115 TYR A N 1
ATOM 948 C CA . TYR A 1 115 ? 2.342 -9.766 -17.344 1 91.38 115 TYR A CA 1
ATOM 949 C C . TYR A 1 115 ? 2.303 -8.969 -16.047 1 91.38 115 TYR A C 1
ATOM 951 O O . TYR A 1 115 ? 1.228 -8.609 -15.562 1 91.38 115 TYR A O 1
ATOM 959 N N . THR A 1 116 ? 3.467 -8.805 -15.555 1 92.5 116 THR A N 1
ATOM 960 C CA . THR A 1 116 ? 3.555 -7.93 -14.398 1 92.5 116 THR A CA 1
ATOM 961 C C . THR A 1 116 ? 3.244 -6.484 -14.781 1 92.5 116 THR A C 1
ATOM 963 O O . THR A 1 116 ? 3.705 -6 -15.82 1 92.5 116 THR A O 1
ATOM 966 N N . PRO A 1 117 ? 2.441 -5.805 -13.961 1 93.75 117 PRO A N 1
ATOM 967 C CA . PRO A 1 117 ? 2.17 -4.398 -14.273 1 93.75 117 PRO A CA 1
ATOM 968 C C . PRO A 1 117 ? 3.434 -3.541 -14.281 1 93.75 117 PRO A C 1
ATOM 970 O O . PRO A 1 117 ? 4.418 -3.885 -13.617 1 93.75 117 PRO A O 1
ATOM 973 N N . GLU A 1 118 ? 3.326 -2.479 -15.055 1 90.31 118 GLU A N 1
ATOM 974 C CA . GLU A 1 118 ? 4.422 -1.517 -15.109 1 90.31 118 GLU A CA 1
ATOM 975 C C . GLU A 1 118 ? 4.211 -0.38 -14.117 1 90.31 118 GLU A C 1
ATOM 977 O O . GLU A 1 118 ? 3.074 0.03 -13.867 1 90.31 118 GLU A O 1
ATOM 982 N N . PRO A 1 119 ? 5.363 0.108 -13.594 1 89.31 119 PRO A N 1
ATOM 983 C CA . PRO A 1 119 ? 5.219 1.233 -12.672 1 89.31 119 PRO A CA 1
ATOM 984 C C . PRO A 1 119 ? 4.648 2.48 -13.336 1 89.31 119 PRO A C 1
ATOM 986 O O . PRO A 1 119 ? 4.957 2.758 -14.5 1 89.31 119 PRO A O 1
ATOM 989 N N . VAL A 1 120 ? 3.758 3.166 -12.578 1 82.19 120 VAL A N 1
ATOM 990 C CA . VAL A 1 120 ? 3.186 4.426 -13.039 1 82.19 120 VAL A CA 1
ATOM 991 C C . VAL A 1 120 ? 4.227 5.539 -12.938 1 82.19 120 VAL A C 1
ATOM 993 O O . VAL A 1 120 ? 4.328 6.383 -13.828 1 82.19 120 VAL A O 1
ATOM 996 N N . LEU A 1 121 ? 4.957 5.551 -11.867 1 83.81 121 LEU A N 1
ATOM 997 C CA . LEU A 1 121 ? 6.012 6.516 -11.578 1 83.81 121 LEU A CA 1
ATOM 998 C C . LEU A 1 121 ? 7.32 5.809 -11.242 1 83.81 121 LEU A C 1
ATOM 1000 O O . LEU A 1 121 ? 7.43 5.145 -10.211 1 83.81 121 LEU A O 1
ATOM 1004 N N . THR A 1 122 ? 8.344 5.812 -12.125 1 85.88 122 THR A N 1
ATOM 1005 C CA . THR A 1 122 ? 9.609 5.117 -11.938 1 85.88 122 THR A CA 1
ATOM 1006 C C . THR A 1 122 ? 10.461 5.816 -10.883 1 85.88 122 THR A C 1
ATOM 1008 O O . THR A 1 122 ? 11.141 5.16 -10.086 1 85.88 122 THR A O 1
ATOM 1011 N N . ASN A 1 123 ? 10.422 7.203 -10.727 1 91.56 123 ASN A N 1
ATOM 1012 C CA . ASN A 1 123 ? 11.18 7.961 -9.734 1 91.56 123 ASN A CA 1
ATOM 1013 C C . ASN A 1 123 ? 10.266 8.555 -8.672 1 91.56 123 ASN A C 1
ATOM 1015 O O . ASN A 1 123 ? 10.203 9.773 -8.508 1 91.56 123 ASN A O 1
ATOM 1019 N N . TRP A 1 124 ? 9.734 7.582 -7.867 1 94.56 124 TRP A N 1
ATOM 1020 C CA . TRP A 1 124 ? 8.672 8.023 -6.969 1 94.56 124 TRP A CA 1
ATOM 1021 C C . TRP A 1 124 ? 9.25 8.469 -5.625 1 94.56 124 TRP A C 1
ATOM 1023 O O . TRP A 1 124 ? 8.57 9.125 -4.836 1 94.56 124 TRP A O 1
ATOM 1033 N N . LYS A 1 125 ? 10.5 8.148 -5.395 1 95.56 125 LYS A N 1
ATOM 1034 C CA . LYS A 1 125 ? 11.102 8.484 -4.105 1 95.56 125 LYS A CA 1
ATOM 1035 C C . LYS A 1 125 ? 11.469 9.969 -4.039 1 95.56 125 LYS A C 1
ATOM 1037 O O . LYS A 1 125 ? 11.852 10.562 -5.047 1 95.56 125 LYS A O 1
ATOM 1042 N N . VAL A 1 126 ? 11.328 10.523 -2.867 1 96.12 126 VAL A N 1
ATOM 1043 C CA . VAL A 1 126 ? 11.82 11.875 -2.623 1 96.12 126 VAL A CA 1
ATOM 1044 C C . VAL A 1 126 ? 13.344 11.852 -2.486 1 96.12 126 VAL A C 1
ATOM 1046 O O . VAL A 1 126 ? 13.883 11.188 -1.599 1 96.12 126 VAL A O 1
ATOM 1049 N N . SER A 1 127 ? 14.047 12.57 -3.262 1 93.12 127 SER A N 1
ATOM 1050 C CA . SER A 1 127 ? 15.484 12.477 -3.465 1 93.12 127 SER A CA 1
ATOM 1051 C C . SER A 1 127 ? 16.25 12.742 -2.168 1 93.12 127 SER A C 1
ATOM 1053 O O . SER A 1 127 ? 17.25 12.078 -1.886 1 93.12 127 SER A O 1
ATOM 1055 N N . ILE A 1 128 ? 15.812 13.695 -1.382 1 93 128 ILE A N 1
ATOM 1056 C CA . ILE A 1 128 ? 16.531 14.086 -0.176 1 93 128 ILE A CA 1
ATOM 1057 C C . ILE A 1 128 ? 16.5 12.945 0.838 1 93 128 ILE A C 1
ATOM 1059 O O . ILE A 1 128 ? 17.328 12.883 1.744 1 93 128 ILE A O 1
ATOM 1063 N N . LEU A 1 129 ? 15.508 12.117 0.746 1 92.31 129 LEU A N 1
ATOM 1064 C CA . LEU A 1 129 ? 15.367 10.992 1.66 1 92.31 129 LEU A CA 1
ATOM 1065 C C . LEU A 1 129 ? 16.25 9.828 1.227 1 92.31 129 LEU A C 1
ATOM 1067 O O . LEU A 1 129 ? 16.547 8.938 2.027 1 92.31 129 LEU A O 1
ATOM 1071 N N . ASP A 1 130 ? 16.484 9.656 0.032 1 82.75 130 ASP A N 1
ATOM 1072 C CA . ASP A 1 130 ? 17.266 8.562 -0.54 1 82.75 130 ASP A CA 1
ATOM 1073 C C . ASP A 1 130 ? 18.75 8.734 -0.252 1 82.75 130 ASP A C 1
ATOM 1075 O O . ASP A 1 130 ? 19.469 7.746 -0.099 1 82.75 130 ASP A O 1
ATOM 1079 N N . GLU A 1 131 ? 19.312 9.914 -0.277 1 68.94 131 GLU A N 1
ATOM 1080 C CA . GLU A 1 131 ? 20.734 10.211 -0.116 1 68.94 131 GLU A CA 1
ATOM 1081 C C . GLU A 1 131 ? 21.203 9.945 1.313 1 68.94 131 GLU A C 1
ATOM 1083 O O . GLU A 1 131 ? 22.359 9.578 1.54 1 68.94 131 GLU A O 1
ATOM 1088 N N . LEU A 1 132 ? 20.438 10.172 2.291 1 56.41 132 LEU A N 1
ATOM 1089 C CA . LEU A 1 132 ? 20.953 10.055 3.65 1 56.41 132 LEU A CA 1
ATOM 1090 C C . LEU A 1 132 ? 21.266 8.602 3.986 1 56.41 132 LEU A C 1
ATOM 1092 O O . LEU A 1 132 ? 21.938 8.32 4.98 1 56.41 132 LEU A O 1
ATOM 1096 N N . VAL A 1 133 ? 20.734 7.691 3.434 1 50.97 133 VAL A N 1
ATOM 1097 C CA . VAL A 1 133 ? 21.078 6.336 3.836 1 50.97 133 VAL A CA 1
ATOM 1098 C C . VAL A 1 133 ? 22.562 6.078 3.547 1 50.97 133 VAL A C 1
ATOM 1100 O O . VAL A 1 133 ? 23.25 5.406 4.324 1 50.97 133 VAL A O 1
ATOM 1103 N N . ASP A 1 134 ? 23.062 6.496 2.447 1 43.06 134 ASP A N 1
ATOM 1104 C CA . ASP A 1 134 ? 24.453 6.184 2.139 1 43.06 134 ASP A CA 1
ATOM 1105 C C . ASP A 1 134 ? 25.406 6.891 3.104 1 43.06 134 ASP A C 1
ATOM 1107 O O . ASP A 1 134 ? 26.578 6.539 3.193 1 43.06 134 ASP A O 1
ATOM 1111 N N . SER A 1 135 ? 25.016 7.922 3.615 1 38 135 SER A N 1
ATOM 1112 C CA . SER A 1 135 ? 26.031 8.578 4.43 1 38 135 SER A CA 1
ATOM 1113 C C . SER A 1 135 ? 26.094 7.977 5.828 1 38 135 SER A C 1
ATOM 1115 O O . SER A 1 135 ? 26.844 8.461 6.68 1 38 135 SER A O 1
ATOM 1117 N N . ILE A 1 136 ? 25.109 7.195 6.254 1 33.16 136 ILE A N 1
ATOM 1118 C CA . ILE A 1 136 ? 25.484 6.574 7.52 1 33.16 136 ILE A CA 1
ATOM 1119 C C . ILE A 1 136 ? 26.156 5.23 7.25 1 33.16 136 ILE A C 1
ATOM 1121 O O . ILE A 1 136 ? 25.625 4.395 6.516 1 33.16 136 ILE A O 1
ATOM 1125 N N . ALA B 1 1 ? 10.297 51.156 12.859 1 57.31 1 ALA B N 1
ATOM 1126 C CA . ALA B 1 1 ? 9.234 50.469 13.594 1 57.31 1 ALA B CA 1
ATOM 1127 C C . ALA B 1 1 ? 8.172 49.938 12.641 1 57.31 1 ALA B C 1
ATOM 1129 O O . ALA B 1 1 ? 7.602 48.844 12.875 1 57.31 1 ALA B O 1
ATOM 1130 N N . SER B 1 2 ? 7.895 50.562 11.508 1 62.91 2 SER B N 1
ATOM 1131 C CA . SER B 1 2 ? 6.852 50.219 10.547 1 62.91 2 SER B CA 1
ATOM 1132 C C . SER B 1 2 ? 7.289 49.094 9.641 1 62.91 2 SER B C 1
ATOM 1134 O O . SER B 1 2 ? 6.488 48.219 9.297 1 62.91 2 SER B O 1
ATOM 1136 N N . SER B 1 3 ? 8.523 49.031 9.328 1 59.31 3 SER B N 1
ATOM 1137 C CA . SER B 1 3 ? 9.039 48 8.422 1 59.31 3 SER B CA 1
ATOM 1138 C C . SER B 1 3 ? 9.125 46.656 9.117 1 59.31 3 SER B C 1
ATOM 1140 O O . SER B 1 3 ? 8.859 45.625 8.508 1 59.31 3 SER B O 1
ATOM 1142 N N . ARG B 1 4 ? 9.508 46.656 10.453 1 54.06 4 ARG B N 1
ATOM 1143 C CA . ARG B 1 4 ? 9.609 45.406 11.203 1 54.06 4 ARG B CA 1
ATOM 1144 C C . ARG B 1 4 ? 8.234 44.781 11.398 1 54.06 4 ARG B C 1
ATOM 1146 O O . ARG B 1 4 ? 8.109 43.531 11.398 1 54.06 4 ARG B O 1
ATOM 1153 N N . SER B 1 5 ? 7.238 45.688 11.578 1 55.84 5 SER B N 1
ATOM 1154 C CA . SER B 1 5 ? 5.883 45.156 11.789 1 55.84 5 SER B CA 1
ATOM 1155 C C . SER B 1 5 ? 5.359 44.469 10.539 1 55.84 5 SER B C 1
ATOM 1157 O O . SER B 1 5 ? 4.711 43.438 10.641 1 55.84 5 SER B O 1
ATOM 1159 N N . ARG B 1 6 ? 5.719 45.125 9.383 1 53.91 6 ARG B N 1
ATOM 1160 C CA . ARG B 1 6 ? 5.246 44.5 8.148 1 53.91 6 ARG B CA 1
ATOM 1161 C C . ARG B 1 6 ? 5.898 43.125 7.938 1 53.91 6 ARG B C 1
ATOM 1163 O O . ARG B 1 6 ? 5.254 42.188 7.453 1 53.91 6 ARG B O 1
ATOM 1170 N N . ARG B 1 7 ? 7.117 43.031 8.375 1 52.94 7 ARG B N 1
ATOM 1171 C CA . ARG B 1 7 ? 7.809 41.781 8.203 1 52.94 7 ARG B CA 1
ATOM 1172 C C . ARG B 1 7 ? 7.242 40.719 9.141 1 52.94 7 ARG B C 1
ATOM 1174 O O . ARG B 1 7 ? 7.082 39.562 8.75 1 52.94 7 ARG B O 1
ATOM 1181 N N . THR B 1 8 ? 6.926 41.156 10.32 1 49.34 8 THR B N 1
ATOM 1182 C CA . THR B 1 8 ? 6.312 40.25 11.273 1 49.34 8 THR B CA 1
ATOM 1183 C C . THR B 1 8 ? 4.902 39.844 10.828 1 49.34 8 THR B C 1
ATOM 1185 O O . THR B 1 8 ? 4.492 38.719 10.969 1 49.34 8 THR B O 1
ATOM 1188 N N . GLU B 1 9 ? 4.266 40.781 10.266 1 49.5 9 GLU B N 1
ATOM 1189 C CA . GLU B 1 9 ? 2.908 40.531 9.781 1 49.5 9 GLU B CA 1
ATOM 1190 C C . GLU B 1 9 ? 2.918 39.625 8.555 1 49.5 9 GLU B C 1
ATOM 1192 O O . GLU B 1 9 ? 2.041 38.781 8.398 1 49.5 9 GLU B O 1
ATOM 1197 N N . ARG B 1 10 ? 3.785 39.969 7.574 1 47.59 10 ARG B N 1
ATOM 1198 C CA . ARG B 1 10 ? 3.908 39.094 6.402 1 47.59 10 ARG B CA 1
ATOM 1199 C C . ARG B 1 10 ? 4.352 37.688 6.805 1 47.59 10 ARG B C 1
ATOM 1201 O O . ARG B 1 10 ? 3.863 36.688 6.254 1 47.59 10 ARG B O 1
ATOM 1208 N N . LYS B 1 11 ? 5.367 37.688 7.703 1 48.09 11 LYS B N 1
ATOM 1209 C CA . LYS B 1 11 ? 5.773 36.375 8.188 1 48.09 11 LYS B CA 1
ATOM 1210 C C . LYS B 1 11 ? 4.602 35.656 8.852 1 48.09 11 LYS B C 1
ATOM 1212 O O . LYS B 1 11 ? 4.434 34.438 8.672 1 48.09 11 LYS B O 1
ATOM 1217 N N . LYS B 1 12 ? 3.834 36.469 9.594 1 49.62 12 LYS B N 1
ATOM 1218 C CA . LYS B 1 12 ? 2.629 35.875 10.188 1 49.62 12 LYS B CA 1
ATOM 1219 C C . LYS B 1 12 ? 1.612 35.5 9.109 1 49.62 12 LYS B C 1
ATOM 1221 O O . LYS B 1 12 ? 0.947 34.469 9.211 1 49.62 12 LYS B O 1
ATOM 1226 N N . HIS B 1 13 ? 1.416 36.406 8.148 1 49.41 13 HIS B N 1
ATOM 1227 C CA . HIS B 1 13 ? 0.522 36.156 7.023 1 49.41 13 HIS B CA 1
ATOM 1228 C C . HIS B 1 13 ? 0.993 34.938 6.215 1 49.41 13 HIS B C 1
ATOM 1230 O O . HIS B 1 13 ? 0.179 34.125 5.793 1 49.41 13 HIS B O 1
ATOM 1236 N N . ASP B 1 14 ? 2.221 34.969 5.844 1 50.69 14 ASP B N 1
ATOM 1237 C CA . ASP B 1 14 ? 2.834 33.906 5.051 1 50.69 14 ASP B CA 1
ATOM 1238 C C . ASP B 1 14 ? 2.799 32.594 5.797 1 50.69 14 ASP B C 1
ATOM 1240 O O . ASP B 1 14 ? 2.557 31.547 5.195 1 50.69 14 ASP B O 1
ATOM 1244 N N . LEU B 1 15 ? 2.975 32.781 7.117 1 50.75 15 LEU B N 1
ATOM 1245 C CA . LEU B 1 15 ? 2.893 31.594 7.973 1 50.75 15 LEU B CA 1
ATOM 1246 C C . LEU B 1 15 ? 1.463 31.062 8.031 1 50.75 15 LEU B C 1
ATOM 1248 O O . LEU B 1 15 ? 1.249 29.859 8.125 1 50.75 15 LEU B O 1
ATOM 1252 N N . ARG B 1 16 ? 0.45 32.125 8.039 1 53.72 16 ARG B N 1
ATOM 1253 C CA . ARG B 1 16 ? -0.972 31.797 8.055 1 53.72 16 ARG B CA 1
ATOM 1254 C C . ARG B 1 16 ? -1.397 31.125 6.75 1 53.72 16 ARG B C 1
ATOM 1256 O O . ARG B 1 16 ? -2.158 30.156 6.762 1 53.72 16 ARG B O 1
ATOM 1263 N N . GLN B 1 17 ? -1.061 31.766 5.602 1 52.56 17 GLN B N 1
ATOM 1264 C CA . GLN B 1 17 ? -1.392 31.234 4.285 1 52.56 17 GLN B CA 1
ATOM 1265 C C . GLN B 1 17 ? -0.759 29.859 4.07 1 52.56 17 GLN B C 1
ATOM 1267 O O . GLN B 1 17 ? -1.39 28.969 3.512 1 52.56 17 GLN B O 1
ATOM 1272 N N . GLY B 1 18 ? 0.412 29.75 4.477 1 56.94 18 GLY B N 1
ATOM 1273 C CA . GLY B 1 18 ? 1.102 28.469 4.434 1 56.94 18 GLY B CA 1
ATOM 1274 C C . GLY B 1 18 ? 0.428 27.391 5.277 1 56.94 18 GLY B C 1
ATOM 1275 O O . GLY B 1 18 ? 0.395 26.219 4.895 1 56.94 18 GLY B O 1
ATOM 1276 N N . GLY B 1 19 ? -0.462 27.969 6.219 1 77.69 19 GLY B N 1
ATOM 1277 C CA . GLY B 1 19 ? -1.112 27.047 7.145 1 77.69 19 GLY B CA 1
ATOM 1278 C C . GLY B 1 19 ? -2.35 26.391 6.562 1 77.69 19 GLY B C 1
ATOM 1279 O O . GLY B 1 19 ? -2.574 25.188 6.754 1 77.69 19 GLY B O 1
ATOM 1280 N N . ILE B 1 20 ? -3.043 27.359 5.727 1 79.44 20 ILE B N 1
ATOM 1281 C CA . ILE B 1 20 ? -4.297 26.828 5.191 1 79.44 20 ILE B CA 1
ATOM 1282 C C . ILE B 1 20 ? -4 25.781 4.117 1 79.44 20 ILE B C 1
ATOM 1284 O O . ILE B 1 20 ? -4.504 24.656 4.176 1 79.44 20 ILE B O 1
ATOM 1288 N N . TYR B 1 21 ? -3.246 26.203 3.047 1 84.69 21 TYR B N 1
ATOM 1289 C CA . TYR B 1 21 ? -2.924 25.297 1.952 1 84.69 21 TYR B CA 1
ATOM 1290 C C . TYR B 1 21 ? -2.242 24.031 2.471 1 84.69 21 TYR B C 1
ATOM 1292 O O . TYR B 1 21 ? -2.516 22.922 1.994 1 84.69 21 TYR B O 1
ATOM 1300 N N . GLU B 1 22 ? -1.467 24.281 3.453 1 88.62 22 GLU B N 1
ATOM 1301 C CA . GLU B 1 22 ? -0.723 23.156 4.035 1 88.62 22 GLU B CA 1
ATOM 1302 C C . GLU B 1 22 ? -1.66 22.156 4.703 1 88.62 22 GLU B C 1
ATOM 1304 O O . GLU B 1 22 ? -1.588 20.953 4.434 1 88.62 22 GLU B O 1
ATOM 1309 N N . ASN B 1 23 ? -2.521 22.641 5.547 1 90.88 23 ASN B N 1
ATOM 1310 C CA . ASN B 1 23 ? -3.469 21.766 6.23 1 90.88 23 ASN B CA 1
ATOM 1311 C C . ASN B 1 23 ? -4.332 20.984 5.238 1 90.88 23 ASN B C 1
ATOM 1313 O O . ASN B 1 23 ? -4.492 19.781 5.367 1 90.88 23 ASN B O 1
ATOM 1317 N N . ILE B 1 24 ? -4.785 21.656 4.238 1 93.06 24 ILE B N 1
ATOM 1318 C CA . ILE B 1 24 ? -5.688 21.078 3.246 1 93.06 24 ILE B CA 1
ATOM 1319 C C . ILE B 1 24 ? -4.957 20 2.447 1 93.06 24 ILE B C 1
ATOM 1321 O O . ILE B 1 24 ? -5.469 18.891 2.277 1 93.06 24 ILE B O 1
ATOM 1325 N N . ALA B 1 25 ? -3.799 20.359 1.976 1 94.31 25 ALA B N 1
ATOM 1326 C CA . ALA B 1 25 ? -3.012 19.422 1.182 1 94.31 25 ALA B CA 1
ATOM 1327 C C . ALA B 1 25 ? -2.646 18.188 1.998 1 94.31 25 ALA B C 1
ATOM 1329 O O . ALA B 1 25 ? -2.734 17.062 1.503 1 94.31 25 ALA B O 1
ATOM 1330 N N . LEU B 1 26 ? -2.273 18.344 3.238 1 94.69 26 LEU B N 1
ATOM 1331 C CA . LEU B 1 26 ? -1.896 17.234 4.105 1 94.69 26 LEU B CA 1
ATOM 1332 C C . LEU B 1 26 ? -3.092 16.328 4.379 1 94.69 26 LEU B C 1
ATOM 1334 O O . LEU B 1 26 ? -2.984 15.094 4.27 1 94.69 26 LEU B O 1
ATOM 1338 N N . MET B 1 27 ? -4.16 16.938 4.672 1 95.12 27 MET B N 1
ATOM 1339 C CA . MET B 1 27 ? -5.355 16.156 5 1 95.12 27 MET B CA 1
ATOM 1340 C C . MET B 1 27 ? -5.848 15.383 3.783 1 95.12 27 MET B C 1
ATOM 1342 O O . MET B 1 27 ? -6.168 14.195 3.887 1 95.12 27 MET B O 1
ATOM 1346 N N . ARG B 1 28 ? -5.883 15.984 2.646 1 95.38 28 ARG B N 1
ATOM 1347 C CA . ARG B 1 28 ? -6.328 15.312 1.429 1 95.38 28 ARG B CA 1
ATOM 1348 C C . ARG B 1 28 ? -5.406 14.148 1.075 1 95.38 28 ARG B C 1
ATOM 1350 O O . ARG B 1 28 ? -5.875 13.039 0.8 1 95.38 28 ARG B O 1
ATOM 1357 N N . THR B 1 29 ? -4.152 14.43 1.113 1 95.62 29 THR B N 1
ATOM 1358 C CA . THR B 1 29 ? -3.18 13.43 0.7 1 95.62 29 THR B CA 1
ATOM 1359 C C . THR B 1 29 ? -3.18 12.242 1.665 1 95.62 29 THR B C 1
ATOM 1361 O O . THR B 1 29 ? -3.195 11.086 1.238 1 95.62 29 THR B O 1
ATOM 1364 N N . LEU B 1 30 ? -3.188 12.539 2.922 1 95.75 30 LEU B N 1
ATOM 1365 C CA . LEU B 1 30 ? -3.186 11.461 3.898 1 95.75 30 LEU B CA 1
ATOM 1366 C C . LEU B 1 30 ? -4.496 10.68 3.85 1 95.75 30 LEU B C 1
ATOM 1368 O O . LEU B 1 30 ? -4.508 9.461 4.02 1 95.75 30 LEU B O 1
ATOM 1372 N N . HIS B 1 31 ? -5.582 11.422 3.646 1 96.19 31 HIS B N 1
ATOM 1373 C CA . HIS B 1 31 ? -6.859 10.742 3.484 1 96.19 31 HIS B CA 1
ATOM 1374 C C . HIS B 1 31 ? -6.805 9.727 2.344 1 96.19 31 HIS B C 1
ATOM 1376 O O . HIS B 1 31 ? -7.266 8.594 2.49 1 96.19 31 HIS B O 1
ATOM 1382 N N . ASN B 1 32 ? -6.273 10.117 1.26 1 94.75 32 ASN B N 1
ATOM 1383 C CA . ASN B 1 32 ? -6.129 9.219 0.117 1 94.75 32 ASN B CA 1
ATOM 1384 C C . ASN B 1 32 ? -5.266 8.008 0.457 1 94.75 32 ASN B C 1
ATOM 1386 O O . ASN B 1 32 ? -5.617 6.879 0.119 1 94.75 32 ASN B O 1
ATOM 1390 N N . ILE B 1 33 ? -4.188 8.219 1.101 1 95.75 33 ILE B N 1
ATOM 1391 C CA . ILE B 1 33 ? -3.268 7.148 1.464 1 95.75 33 ILE B CA 1
ATOM 1392 C C . ILE B 1 33 ? -3.975 6.148 2.377 1 95.75 33 ILE B C 1
ATOM 1394 O O . ILE B 1 33 ? -3.871 4.934 2.18 1 95.75 33 ILE B O 1
ATOM 1398 N N . ILE B 1 34 ? -4.68 6.676 3.355 1 96 34 ILE B N 1
ATOM 1399 C CA . ILE B 1 34 ? -5.391 5.816 4.297 1 96 34 ILE B CA 1
ATOM 1400 C C . ILE B 1 34 ? -6.445 4.996 3.555 1 96 34 ILE B C 1
ATOM 1402 O O . ILE B 1 34 ? -6.52 3.775 3.717 1 96 34 ILE B O 1
ATOM 1406 N N . SER B 1 35 ? -7.215 5.633 2.74 1 94.56 35 SER B N 1
ATOM 1407 C CA . SER B 1 35 ? -8.273 4.965 1.995 1 94.56 35 SER B CA 1
ATOM 1408 C C . SER B 1 35 ? -7.711 3.889 1.072 1 94.56 35 SER B C 1
ATOM 1410 O O . SER B 1 35 ? -8.242 2.777 1.009 1 94.56 35 SER B O 1
ATOM 1412 N N . GLU B 1 36 ? -6.711 4.23 0.378 1 93.31 36 GLU B N 1
ATOM 1413 C CA . GLU B 1 36 ? -6.059 3.273 -0.512 1 93.31 36 GLU B CA 1
ATOM 1414 C C . GLU B 1 36 ? -5.48 2.096 0.269 1 93.31 36 GLU B C 1
ATOM 1416 O O . GLU B 1 36 ? -5.559 0.949 -0.176 1 93.31 36 GLU B O 1
ATOM 1421 N N . SER B 1 37 ? -4.891 2.404 1.375 1 94.12 37 SER B N 1
ATOM 1422 C CA . SER B 1 37 ? -4.305 1.354 2.199 1 94.12 37 SER B CA 1
ATOM 1423 C C . SER B 1 37 ? -5.363 0.369 2.678 1 94.12 37 SER B C 1
ATOM 1425 O O . SER B 1 37 ? -5.117 -0.837 2.738 1 94.12 37 SER B O 1
ATOM 1427 N N . PHE B 1 38 ? -6.496 0.894 3.027 1 93.44 38 PHE B N 1
ATOM 1428 C CA . PHE B 1 38 ? -7.59 0.031 3.453 1 93.44 38 PHE B CA 1
ATOM 1429 C C . PHE B 1 38 ? -8.055 -0.858 2.307 1 93.44 38 PHE B C 1
ATOM 1431 O O . PHE B 1 38 ? -8.32 -2.045 2.502 1 93.44 38 PHE B O 1
ATOM 1438 N N . ASN B 1 39 ? -8.109 -0.271 1.167 1 89.38 39 ASN B N 1
ATOM 1439 C CA . ASN B 1 39 ? -8.469 -1.057 -0.009 1 89.38 39 ASN B CA 1
ATOM 1440 C C . ASN B 1 39 ? -7.426 -2.133 -0.303 1 89.38 39 ASN B C 1
ATOM 1442 O O . ASN B 1 39 ? -7.77 -3.236 -0.73 1 89.38 39 ASN B O 1
ATOM 1446 N N . PHE B 1 40 ? -6.242 -1.868 -0.047 1 92.56 40 PHE B N 1
ATOM 1447 C CA . PHE B 1 40 ? -5.121 -2.771 -0.277 1 92.56 40 PHE B CA 1
ATOM 1448 C C . PHE B 1 40 ? -5.223 -4 0.62 1 92.56 40 PHE B C 1
ATOM 1450 O O . PHE B 1 40 ? -4.781 -5.09 0.243 1 92.56 40 PHE B O 1
ATOM 1457 N N . CYS B 1 41 ? -5.809 -3.809 1.749 1 94.5 41 CYS B N 1
ATOM 1458 C CA . CYS B 1 41 ? -5.91 -4.891 2.723 1 94.5 41 CYS B CA 1
ATOM 1459 C C . CYS B 1 41 ? -6.676 -6.074 2.145 1 94.5 41 CYS B C 1
ATOM 1461 O O . CYS B 1 41 ? -6.312 -7.227 2.373 1 94.5 41 CYS B O 1
ATOM 1463 N N . LYS B 1 42 ? -7.668 -5.832 1.391 1 94.12 42 LYS B N 1
ATOM 1464 C CA . LYS B 1 42 ? -8.477 -6.891 0.797 1 94.12 42 LYS B CA 1
ATOM 1465 C C . LYS B 1 42 ? -7.645 -7.762 -0.142 1 94.12 42 LYS B C 1
ATOM 1467 O O . LYS B 1 42 ? -7.691 -8.992 -0.064 1 94.12 42 LYS B O 1
ATOM 1472 N N . ASP B 1 43 ? -6.934 -7.141 -0.991 1 94 43 ASP B N 1
ATOM 1473 C CA . ASP B 1 43 ? -6.121 -7.859 -1.969 1 94 43 ASP B CA 1
ATOM 1474 C C . ASP B 1 43 ? -4.953 -8.57 -1.295 1 94 43 ASP B C 1
ATOM 1476 O O . ASP B 1 43 ? -4.586 -9.68 -1.683 1 94 43 ASP B O 1
ATOM 1480 N N . VAL B 1 44 ? -4.363 -7.961 -0.312 1 95.44 44 VAL B N 1
ATOM 1481 C CA . VAL B 1 44 ? -3.264 -8.562 0.434 1 95.44 44 VAL B CA 1
ATOM 1482 C C . VAL B 1 44 ? -3.756 -9.82 1.154 1 95.44 44 VAL B C 1
ATOM 1484 O O . VAL B 1 44 ? -3.109 -10.867 1.097 1 95.44 44 VAL B O 1
ATOM 1487 N N . LYS B 1 45 ? -4.863 -9.68 1.752 1 96.44 45 LYS B N 1
ATOM 1488 C CA . LYS B 1 45 ? -5.438 -10.844 2.428 1 96.44 45 LYS B CA 1
ATOM 1489 C C . LYS B 1 45 ? -5.668 -11.992 1.447 1 96.44 45 LYS B C 1
ATOM 1491 O O . LYS B 1 45 ? -5.258 -13.125 1.704 1 96.44 45 LYS B O 1
ATOM 1496 N N . HIS B 1 46 ? -6.324 -11.656 0.406 1 95.5 46 HIS B N 1
ATOM 1497 C CA . HIS B 1 46 ? -6.637 -12.664 -0.599 1 95.5 46 HIS B CA 1
ATOM 1498 C C . HIS B 1 46 ? -5.363 -13.312 -1.139 1 95.5 46 HIS B C 1
ATOM 1500 O O . HIS B 1 46 ? -5.297 -14.539 -1.279 1 95.5 46 HIS B O 1
ATOM 1506 N N . PHE B 1 47 ? -4.422 -12.586 -1.407 1 95.62 47 PHE B N 1
ATOM 1507 C CA . PHE B 1 47 ? -3.156 -13.102 -1.916 1 95.62 47 PHE B CA 1
ATOM 1508 C C . PHE B 1 47 ? -2.48 -13.992 -0.882 1 95.62 47 PHE B C 1
ATOM 1510 O O . PHE B 1 47 ? -1.961 -15.062 -1.219 1 95.62 47 PHE B O 1
ATOM 1517 N N . CYS B 1 48 ? -2.453 -13.531 0.316 1 96.12 48 CYS B N 1
ATOM 1518 C CA . CYS B 1 48 ? -1.874 -14.336 1.385 1 96.12 48 CYS B CA 1
ATOM 1519 C C . CYS B 1 48 ? -2.559 -15.695 1.477 1 96.12 48 CYS B C 1
ATOM 1521 O O . CYS B 1 48 ? -1.894 -16.719 1.611 1 96.12 48 CYS B O 1
ATOM 1523 N N . GLU B 1 49 ? -3.84 -15.703 1.358 1 96.31 49 GLU B N 1
ATOM 1524 C CA . GLU B 1 49 ? -4.59 -16.953 1.405 1 96.31 49 GLU B CA 1
ATOM 1525 C C . GLU B 1 49 ? -4.199 -17.875 0.252 1 96.31 49 GLU B C 1
ATOM 1527 O O . GLU B 1 49 ? -4.047 -19.094 0.44 1 96.31 49 GLU B O 1
ATOM 1532 N N . LEU B 1 50 ? -4.016 -17.312 -0.895 1 94.75 50 LEU B N 1
ATOM 1533 C CA . LEU B 1 50 ? -3.65 -18.078 -2.082 1 94.75 50 LEU B CA 1
ATOM 1534 C C . LEU B 1 50 ? -2.246 -18.656 -1.943 1 94.75 50 LEU B C 1
ATOM 1536 O O . LEU B 1 50 ? -2.023 -19.828 -2.23 1 94.75 50 LEU B O 1
ATOM 1540 N N . VAL B 1 51 ? -1.319 -17.875 -1.474 1 93.62 51 VAL B N 1
ATOM 1541 C CA . VAL B 1 51 ? 0.064 -18.344 -1.408 1 93.62 51 VAL B CA 1
ATOM 1542 C C . VAL B 1 51 ? 0.202 -19.406 -0.327 1 93.62 51 VAL B C 1
ATOM 1544 O O . VAL B 1 51 ? 0.976 -20.359 -0.478 1 93.62 51 VAL B O 1
ATOM 1547 N N . ILE B 1 52 ? -0.477 -19.266 0.744 1 94.56 52 ILE B N 1
ATOM 1548 C CA . ILE B 1 52 ? -0.455 -20.266 1.795 1 94.56 52 ILE B CA 1
ATOM 1549 C C . ILE B 1 52 ? -0.98 -21.594 1.248 1 94.56 52 ILE B C 1
ATOM 1551 O O . ILE B 1 52 ? -0.43 -22.656 1.544 1 94.56 52 ILE B O 1
ATOM 1555 N N . ALA B 1 53 ? -1.962 -21.562 0.435 1 93.38 53 ALA B N 1
ATOM 1556 C CA . ALA B 1 53 ? -2.633 -22.766 -0.074 1 93.38 53 ALA B CA 1
ATOM 1557 C C . ALA B 1 53 ? -1.804 -23.438 -1.166 1 93.38 53 ALA B C 1
ATOM 1559 O O . ALA B 1 53 ? -1.778 -24.656 -1.27 1 93.38 53 ALA B O 1
ATOM 1560 N N . TYR B 1 54 ? -1.014 -22.625 -1.877 1 89.75 54 TYR B N 1
ATOM 1561 C CA . TYR B 1 54 ? -0.573 -23.203 -3.137 1 89.75 54 TYR B CA 1
ATOM 1562 C C . TYR B 1 54 ? 0.937 -23.078 -3.301 1 89.75 54 TYR B C 1
ATOM 1564 O O . TYR B 1 54 ? 1.529 -23.719 -4.176 1 89.75 54 TYR B O 1
ATOM 1572 N N . GLU B 1 55 ? 1.592 -22.281 -2.514 1 86.56 55 GLU B N 1
ATOM 1573 C CA . GLU B 1 55 ? 3.027 -22.062 -2.676 1 86.56 55 GLU B CA 1
ATOM 1574 C C . GLU B 1 55 ? 3.818 -22.781 -1.581 1 86.56 55 GLU B C 1
ATOM 1576 O O . GLU B 1 55 ? 3.41 -22.781 -0.418 1 86.56 55 GLU B O 1
ATOM 1581 N N . ALA B 1 56 ? 4.883 -23.5 -1.959 1 85.56 56 ALA B N 1
ATOM 1582 C CA . ALA B 1 56 ? 5.711 -24.266 -1.025 1 85.56 56 ALA B CA 1
ATOM 1583 C C . ALA B 1 56 ? 6.184 -23.375 0.127 1 85.56 56 ALA B C 1
ATOM 1585 O O . ALA B 1 56 ? 6.082 -23.766 1.295 1 85.56 56 ALA B O 1
ATOM 1586 N N . ASP B 1 57 ? 6.664 -22.188 -0.053 1 89.12 57 ASP B N 1
ATOM 1587 C CA . ASP B 1 57 ? 7.074 -21.25 0.991 1 89.12 57 ASP B CA 1
ATOM 1588 C C . ASP B 1 57 ? 6.004 -20.188 1.229 1 89.12 57 ASP B C 1
ATOM 1590 O O . ASP B 1 57 ? 6.32 -19.047 1.541 1 89.12 57 ASP B O 1
ATOM 1594 N N . GLY B 1 58 ? 4.762 -20.656 1.167 1 91.75 58 GLY B N 1
ATOM 1595 C CA . GLY B 1 58 ? 3.652 -19.719 1.162 1 91.75 58 GLY B CA 1
ATOM 1596 C C . GLY B 1 58 ? 3.434 -19.047 2.506 1 91.75 58 GLY B C 1
ATOM 1597 O O . GLY B 1 58 ? 3.127 -17.844 2.566 1 91.75 58 GLY B O 1
ATOM 1598 N N . PHE B 1 59 ? 3.664 -19.812 3.525 1 93.81 59 PHE B N 1
ATOM 1599 C CA . PHE B 1 59 ? 3.441 -19.266 4.859 1 93.81 59 PHE B CA 1
ATOM 1600 C C . PHE B 1 59 ? 4.391 -18.109 5.133 1 93.81 59 PHE B C 1
ATOM 1602 O O . PHE B 1 59 ? 3.969 -17.047 5.598 1 93.81 59 PHE B O 1
ATOM 1609 N N . HIS B 1 60 ? 5.621 -18.297 4.828 1 92.88 60 HIS B N 1
ATOM 1610 C CA . HIS B 1 60 ? 6.629 -17.266 5.082 1 92.88 60 HIS B CA 1
ATOM 1611 C C . HIS B 1 60 ? 6.395 -16.031 4.211 1 92.88 60 HIS B C 1
ATOM 1613 O O . HIS B 1 60 ? 6.527 -14.906 4.684 1 92.88 60 HIS B O 1
ATOM 1619 N N . ILE B 1 61 ? 6.023 -16.266 2.98 1 91.06 61 ILE B N 1
ATOM 1620 C CA . ILE B 1 61 ? 5.727 -15.188 2.049 1 91.06 61 ILE B CA 1
ATOM 1621 C C . ILE B 1 61 ? 4.531 -14.383 2.561 1 91.06 61 ILE B C 1
ATOM 1623 O O . ILE B 1 61 ? 4.594 -13.156 2.637 1 91.06 61 ILE B O 1
ATOM 1627 N N . ALA B 1 62 ? 3.512 -15.086 2.936 1 95.06 62 ALA B N 1
ATOM 1628 C CA . ALA B 1 62 ? 2.287 -14.453 3.426 1 95.06 62 ALA B CA 1
ATOM 1629 C C . ALA B 1 62 ? 2.551 -13.664 4.707 1 95.06 62 ALA B C 1
ATOM 1631 O O . ALA B 1 62 ? 2.064 -12.547 4.859 1 95.06 62 ALA B O 1
ATOM 1632 N N . LYS B 1 63 ? 3.299 -14.234 5.562 1 95.5 63 LYS B N 1
ATOM 1633 C CA . LYS B 1 63 ? 3.6 -13.578 6.832 1 95.5 63 LYS B CA 1
ATOM 1634 C C . LYS B 1 63 ? 4.336 -12.258 6.605 1 95.5 63 LYS B C 1
ATOM 1636 O O . LYS B 1 63 ? 3.986 -11.234 7.199 1 95.5 63 LYS B O 1
ATOM 1641 N N . ARG B 1 64 ? 5.332 -12.289 5.797 1 93.94 64 ARG B N 1
ATOM 1642 C CA . ARG B 1 64 ? 6.102 -11.086 5.5 1 93.94 64 ARG B CA 1
ATOM 1643 C C . ARG B 1 64 ? 5.219 -10 4.898 1 93.94 64 ARG B C 1
ATOM 1645 O O . ARG B 1 64 ? 5.301 -8.836 5.293 1 93.94 64 ARG B O 1
ATOM 1652 N N . LEU B 1 65 ? 4.395 -10.398 3.98 1 94.5 65 LEU B N 1
ATOM 1653 C CA . LEU B 1 65 ? 3.523 -9.438 3.309 1 94.5 65 LEU B CA 1
ATOM 1654 C C . LEU B 1 65 ? 2.498 -8.859 4.277 1 94.5 65 LEU B C 1
ATOM 1656 O O . LEU B 1 65 ? 2.295 -7.645 4.32 1 94.5 65 LEU B O 1
ATOM 1660 N N . GLN B 1 66 ? 1.854 -9.688 5.012 1 95.75 66 GLN B N 1
ATOM 1661 C CA . GLN B 1 66 ? 0.863 -9.242 5.988 1 95.75 66 GLN B CA 1
ATOM 1662 C C . GLN B 1 66 ? 1.493 -8.328 7.035 1 95.75 66 GLN B C 1
ATOM 1664 O O . GLN B 1 66 ? 0.908 -7.312 7.414 1 95.75 66 GLN B O 1
ATOM 1669 N N . ASP B 1 67 ? 2.697 -8.703 7.453 1 95 67 ASP B N 1
ATOM 1670 C CA . ASP B 1 67 ? 3.387 -7.883 8.445 1 95 67 ASP B CA 1
ATOM 1671 C C . ASP B 1 67 ? 3.73 -6.508 7.867 1 95 67 ASP B C 1
ATOM 1673 O O . ASP B 1 67 ? 3.658 -5.5 8.57 1 95 67 ASP B O 1
ATOM 1677 N N . ALA B 1 68 ? 4.148 -6.504 6.691 1 93.75 68 ALA B N 1
ATOM 1678 C CA . ALA B 1 68 ? 4.469 -5.238 6.043 1 93.75 68 ALA B CA 1
ATOM 1679 C C . ALA B 1 68 ? 3.24 -4.336 5.965 1 93.75 68 ALA B C 1
ATOM 1681 O O . ALA B 1 68 ? 3.318 -3.143 6.266 1 93.75 68 ALA B O 1
ATOM 1682 N N . GLN B 1 69 ? 2.098 -4.934 5.535 1 94.25 69 GLN B N 1
ATOM 1683 C CA . GLN B 1 69 ? 0.865 -4.16 5.449 1 94.25 69 GLN B CA 1
ATOM 1684 C C . GLN B 1 69 ? 0.409 -3.695 6.832 1 94.25 69 GLN B C 1
ATOM 1686 O O . GLN B 1 69 ? -0.046 -2.562 6.992 1 94.25 69 GLN B O 1
ATOM 1691 N N . SER B 1 70 ? 0.538 -4.531 7.805 1 94.25 70 SER B N 1
ATOM 1692 C CA . SER B 1 70 ? 0.189 -4.176 9.18 1 94.25 70 SER B CA 1
ATOM 1693 C C . SER B 1 70 ? 1.046 -3.02 9.68 1 94.25 70 SER B C 1
ATOM 1695 O O . SER B 1 70 ? 0.53 -2.076 10.281 1 94.25 70 SER B O 1
ATOM 1697 N N . SER B 1 71 ? 2.33 -3.133 9.461 1 93.62 71 SER B N 1
ATOM 1698 C CA . SER B 1 71 ? 3.25 -2.082 9.891 1 93.62 71 SER B CA 1
ATOM 1699 C C . SER B 1 71 ? 2.92 -0.753 9.219 1 93.62 71 SER B C 1
ATOM 1701 O O . SER B 1 71 ? 2.998 0.303 9.852 1 93.62 71 SER B O 1
ATOM 1703 N N . PHE B 1 72 ? 2.59 -0.82 7.996 1 93.88 72 PHE B N 1
ATOM 1704 C CA . PHE B 1 72 ? 2.203 0.377 7.258 1 93.88 72 PHE B CA 1
ATOM 1705 C C . PHE B 1 72 ? 0.966 1.018 7.875 1 93.88 72 PHE B C 1
ATOM 1707 O O . PHE B 1 72 ? 0.933 2.23 8.094 1 93.88 72 PHE B O 1
ATOM 1714 N N . LEU B 1 73 ? -0.037 0.266 8.156 1 93.75 73 LEU B N 1
ATOM 1715 C CA . LEU B 1 73 ? -1.269 0.756 8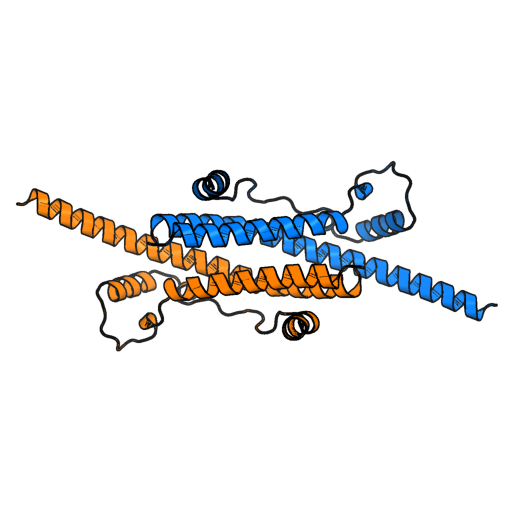.766 1 93.75 73 LEU B CA 1
ATOM 1716 C C . LEU B 1 73 ? -0.99 1.38 10.125 1 93.75 73 LEU B C 1
ATOM 1718 O O . LEU B 1 73 ? -1.596 2.393 10.484 1 93.75 73 LEU B O 1
ATOM 1722 N N . ASP B 1 74 ? -0.087 0.781 10.82 1 93.69 74 ASP B N 1
ATOM 1723 C CA . ASP B 1 74 ? 0.29 1.334 12.125 1 93.69 74 ASP B CA 1
ATOM 1724 C C . ASP B 1 74 ? 0.921 2.717 11.969 1 93.69 74 ASP B C 1
ATOM 1726 O O . ASP B 1 74 ? 0.631 3.627 12.742 1 93.69 74 ASP B O 1
ATOM 1730 N N . MET B 1 75 ? 1.777 2.838 11.031 1 91.56 75 MET B N 1
ATOM 1731 C CA . MET B 1 75 ? 2.457 4.102 10.766 1 91.56 75 MET B CA 1
ATOM 1732 C C . MET B 1 75 ? 1.455 5.188 10.383 1 91.56 75 MET B C 1
ATOM 1734 O O . MET B 1 75 ? 1.492 6.293 10.922 1 91.56 75 MET B O 1
ATOM 1738 N N . ILE B 1 76 ? 0.61 4.855 9.5 1 92.25 76 ILE B N 1
ATOM 1739 C CA . ILE B 1 76 ? -0.374 5.816 9.008 1 92.25 76 ILE B CA 1
ATOM 1740 C C . ILE B 1 76 ? -1.313 6.215 10.141 1 92.25 76 ILE B C 1
ATOM 1742 O O . ILE B 1 76 ? -1.747 7.367 10.227 1 92.25 76 ILE B O 1
ATOM 1746 N N . ASP B 1 77 ? -1.676 5.258 10.961 1 92.06 77 ASP B N 1
ATOM 1747 C CA . ASP B 1 77 ? -2.529 5.555 12.109 1 92.06 77 ASP B CA 1
ATOM 1748 C C . ASP B 1 77 ? -1.891 6.602 13.016 1 92.06 77 ASP B C 1
ATOM 1750 O O . ASP B 1 77 ? -2.568 7.52 13.484 1 92.06 77 ASP B O 1
ATOM 1754 N N . LYS B 1 78 ? -0.678 6.469 13.227 1 90.44 78 LYS B N 1
ATOM 1755 C CA . LYS B 1 78 ? 0.054 7.434 14.047 1 90.44 78 LYS B CA 1
ATOM 1756 C C . LYS B 1 78 ? 0.033 8.82 13.406 1 90.44 78 LYS B C 1
ATOM 1758 O O . LYS B 1 78 ? -0.231 9.812 14.078 1 90.44 78 LYS B O 1
ATOM 1763 N N . TYR B 1 79 ? 0.223 8.852 12.141 1 89.56 79 TYR B N 1
ATOM 1764 C CA . TYR B 1 79 ? 0.242 10.133 11.43 1 89.56 79 TYR B CA 1
ATOM 1765 C C . TYR B 1 79 ? -1.151 10.742 11.375 1 89.56 79 TYR B C 1
ATOM 1767 O O . TYR B 1 79 ? -1.302 11.961 11.469 1 89.56 79 TYR B O 1
ATOM 1775 N N . SER B 1 80 ? -2.121 9.914 11.227 1 92.75 80 SER B N 1
ATOM 1776 C CA . SER B 1 80 ? -3.502 10.383 11.156 1 92.75 80 SER B CA 1
ATOM 1777 C C . SER B 1 80 ? -3.896 11.1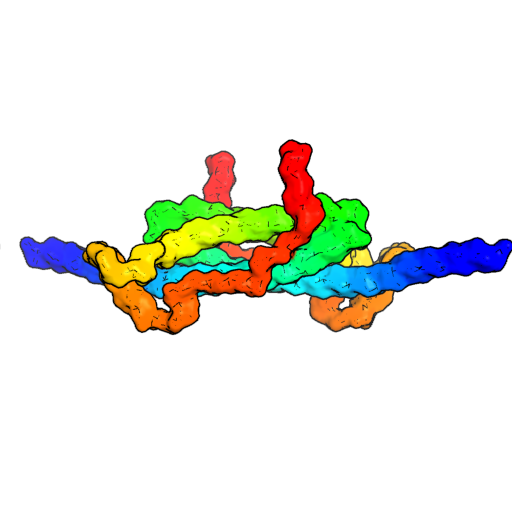33 12.422 1 92.75 80 SER B C 1
ATOM 1779 O O . SER B 1 80 ? -4.609 12.133 12.359 1 92.75 80 SER B O 1
ATOM 1781 N N . ARG B 1 81 ? -3.395 10.766 13.5 1 89.38 81 ARG B N 1
ATOM 1782 C CA . ARG B 1 81 ? -3.723 11.391 14.773 1 89.38 81 ARG B CA 1
ATOM 1783 C C . ARG B 1 81 ? -3.117 12.789 14.867 1 89.38 81 ARG B C 1
ATOM 1785 O O . ARG B 1 81 ? -3.658 13.656 15.555 1 89.38 81 ARG B O 1
ATOM 1792 N N . THR B 1 82 ? -2.027 12.938 14.234 1 87 82 THR B N 1
ATOM 1793 C CA . THR B 1 82 ? -1.36 14.234 14.234 1 87 82 THR B CA 1
ATOM 1794 C C . THR B 1 82 ? -2.074 15.211 13.297 1 87 82 THR B C 1
ATOM 1796 O O . THR B 1 82 ? -2.207 16.391 13.609 1 87 82 THR B O 1
ATOM 1799 N N . ILE B 1 83 ? -2.557 14.727 12.219 1 90.62 83 ILE B N 1
ATOM 1800 C CA . ILE B 1 83 ? -3.141 15.562 11.18 1 90.62 83 ILE B CA 1
ATOM 1801 C C . ILE B 1 83 ? -4.598 15.867 11.516 1 90.62 83 ILE B C 1
ATOM 1803 O O . ILE B 1 83 ? -5.098 16.953 11.211 1 90.62 83 ILE B O 1
ATOM 1807 N N . TRP B 1 84 ? -5.281 14.906 12.086 1 92.44 84 TRP B N 1
ATOM 1808 C CA . TRP B 1 84 ? -6.625 15.078 12.625 1 92.44 84 TRP B CA 1
ATOM 1809 C C . TRP B 1 84 ? -6.625 14.922 14.141 1 92.44 84 TRP B C 1
ATOM 1811 O O . TRP B 1 84 ? -7.113 13.914 14.664 1 92.44 84 TRP B O 1
ATOM 1821 N N . PRO B 1 85 ? -6.184 16.016 14.766 1 86.31 85 PRO B N 1
ATOM 1822 C CA . PRO B 1 85 ? -6.117 15.875 16.219 1 86.31 85 PRO B CA 1
ATOM 1823 C C . PRO B 1 85 ? -7.492 15.695 16.875 1 86.31 85 PRO B C 1
ATOM 1825 O O . PRO B 1 85 ? -8.492 16.203 16.344 1 86.31 85 PRO B O 1
ATOM 1828 N N . SER B 1 86 ? -7.543 14.93 17.984 1 86 86 SER B N 1
ATOM 1829 C CA . SER B 1 86 ? -8.789 14.609 18.672 1 86 86 SER B CA 1
ATOM 1830 C C . SER B 1 86 ? -9.516 15.875 19.125 1 86 86 SER B C 1
ATOM 1832 O O . SER B 1 86 ? -10.742 15.875 19.266 1 86 86 SER B O 1
ATOM 1834 N N . GLU B 1 87 ? -8.797 16.891 19.375 1 83.75 87 GLU B N 1
ATOM 1835 C CA . GLU B 1 87 ? -9.375 18.156 19.781 1 83.75 87 GLU B CA 1
ATOM 1836 C C . GLU B 1 87 ? -10.391 18.672 18.766 1 83.75 87 GLU B C 1
ATOM 1838 O O . GLU B 1 87 ? -11.281 19.453 19.109 1 83.75 87 GLU B O 1
ATOM 1843 N N . LEU B 1 88 ? -10.211 18.281 17.531 1 85.94 88 LEU B N 1
ATOM 1844 C CA . LEU B 1 88 ? -11.141 18.688 16.484 1 85.94 88 LEU B CA 1
ATOM 1845 C C . LEU B 1 88 ? -12.547 18.172 16.75 1 85.94 88 LEU B C 1
ATOM 1847 O O . LEU B 1 88 ? -13.531 18.734 16.266 1 85.94 88 LEU B O 1
ATOM 1851 N N . ASN B 1 89 ? -12.562 17.156 17.5 1 81.62 89 ASN B N 1
ATOM 1852 C CA . ASN B 1 89 ? -13.844 16.516 17.766 1 81.62 89 ASN B CA 1
ATOM 1853 C C . ASN B 1 89 ? -14.547 17.141 18.984 1 81.62 89 ASN B C 1
ATOM 1855 O O . ASN B 1 89 ? -15.719 16.859 19.234 1 81.62 89 ASN B O 1
ATOM 1859 N N . PHE B 1 90 ? -13.766 17.875 19.734 1 77.31 90 PHE B N 1
ATOM 1860 C CA . PHE B 1 90 ? -14.344 18.453 20.938 1 77.31 90 PHE B CA 1
ATOM 1861 C C . PHE B 1 90 ? -14.688 19.922 20.719 1 77.31 90 PHE B C 1
ATOM 1863 O O . PHE B 1 90 ? -13.867 20.688 20.219 1 77.31 90 PHE B O 1
ATOM 1870 N N . VAL B 1 91 ? -15.867 20.297 20.797 1 67.06 91 VAL B N 1
ATOM 1871 C CA . VAL B 1 91 ? -16.312 21.672 20.625 1 67.06 91 VAL B CA 1
ATOM 1872 C C . VAL B 1 91 ? -15.969 22.5 21.859 1 67.06 91 VAL B C 1
ATOM 1874 O O . VAL B 1 91 ? -15.641 23.672 21.75 1 67.06 91 VAL B O 1
ATOM 1877 N N . ASN B 1 92 ? -15.883 21.875 22.906 1 67.25 92 ASN B N 1
ATOM 1878 C CA . ASN B 1 92 ? -15.844 22.641 24.141 1 67.25 92 ASN B CA 1
ATOM 1879 C C . ASN B 1 92 ? -14.414 22.812 24.656 1 67.25 92 ASN B C 1
ATOM 1881 O O . ASN B 1 92 ? -14.203 23.094 25.828 1 67.25 92 ASN B O 1
ATOM 1885 N N . ILE B 1 93 ? -13.539 22.562 23.875 1 66.38 93 ILE B N 1
ATOM 1886 C CA . ILE B 1 93 ? -12.172 22.703 24.375 1 66.38 93 ILE B CA 1
ATOM 1887 C C . ILE B 1 93 ? -11.695 24.141 24.172 1 66.38 93 ILE B C 1
ATOM 1889 O O . ILE B 1 93 ? -12.18 24.828 23.281 1 66.38 93 ILE B O 1
ATOM 1893 N N . THR B 1 94 ? -10.969 24.625 25.109 1 71.5 94 THR B N 1
ATOM 1894 C CA . THR B 1 94 ? -10.312 25.906 24.938 1 71.5 94 THR B CA 1
ATOM 1895 C C . THR B 1 94 ? -9.617 25.984 23.578 1 71.5 94 THR B C 1
ATOM 1897 O O . THR B 1 94 ? -8.727 25.188 23.297 1 71.5 94 THR B O 1
ATOM 1900 N N . GLU B 1 95 ? -10.195 26.781 22.766 1 76 95 GLU B N 1
ATOM 1901 C CA . GLU B 1 95 ? -9.711 26.875 21.391 1 76 95 GLU B CA 1
ATOM 1902 C C . GLU B 1 95 ? -8.398 27.641 21.312 1 76 95 GLU B C 1
ATOM 1904 O O . GLU B 1 95 ? -8.32 28.797 21.734 1 76 95 GLU B O 1
ATOM 1909 N N . THR B 1 96 ? -7.34 26.891 21.125 1 81.88 96 THR B N 1
ATOM 1910 C CA . THR B 1 96 ? -6.066 27.531 20.812 1 81.88 96 THR B CA 1
ATOM 1911 C C . THR B 1 96 ? -6.113 28.172 19.422 1 81.88 96 THR B C 1
ATOM 1913 O O . THR B 1 96 ? -6.949 27.797 18.594 1 81.88 96 THR B O 1
ATOM 1916 N N . PRO B 1 97 ? -5.305 29.281 19.203 1 84.31 97 PRO B N 1
ATOM 1917 C CA . PRO B 1 97 ? -5.258 29.891 17.875 1 84.31 97 PRO B CA 1
ATOM 1918 C C . PRO B 1 97 ? -5.016 28.875 16.766 1 84.31 97 PRO B C 1
ATOM 1920 O O . PRO B 1 97 ? -5.605 28.969 15.688 1 84.31 97 PRO B O 1
ATOM 1923 N N . GLU B 1 98 ? -4.172 27.875 17.109 1 82.5 98 GLU B N 1
ATOM 1924 C CA . GLU B 1 98 ? -3.871 26.859 16.109 1 82.5 98 GLU B CA 1
ATOM 1925 C C . GLU B 1 98 ? -5.109 26.031 15.781 1 82.5 98 GLU B C 1
ATOM 1927 O O . GLU B 1 98 ? -5.355 25.703 14.617 1 82.5 98 GLU B O 1
ATOM 1932 N N . LEU B 1 99 ? -5.801 25.672 16.781 1 85.81 99 LEU B N 1
ATOM 1933 C CA . LEU B 1 99 ? -7.004 24.875 16.594 1 85.81 99 LEU B CA 1
ATOM 1934 C C . LEU B 1 99 ? -8.078 25.656 15.844 1 85.81 99 LEU B C 1
ATOM 1936 O O . LEU B 1 99 ? -8.82 25.078 15.047 1 85.81 99 LEU B O 1
ATOM 1940 N N . THR B 1 100 ? -8.18 26.875 16.172 1 86.31 100 THR B N 1
ATOM 1941 C CA . THR B 1 100 ? -9.133 27.75 15.477 1 86.31 100 THR B CA 1
ATOM 1942 C C . THR B 1 100 ? -8.836 27.797 13.984 1 86.31 100 THR B C 1
ATOM 1944 O O . THR B 1 100 ? -9.75 27.656 13.164 1 86.31 100 THR B O 1
ATOM 1947 N N . VAL B 1 101 ? -7.555 27.984 13.656 1 85.44 101 VAL B N 1
ATOM 1948 C CA . VAL B 1 101 ? -7.133 28.031 12.258 1 85.44 101 VAL B CA 1
ATOM 1949 C C . VAL B 1 101 ? -7.434 26.688 11.586 1 85.44 101 VAL B C 1
ATOM 1951 O O . VAL B 1 101 ? -7.957 26.656 10.469 1 85.44 101 VAL B O 1
ATOM 1954 N N . LEU B 1 102 ? -7.129 25.641 12.289 1 88.44 102 LEU B N 1
ATOM 1955 C CA . LEU B 1 102 ? -7.352 24.312 11.75 1 88.44 102 LEU B CA 1
ATOM 1956 C C . LEU B 1 102 ? -8.828 24.078 11.453 1 88.44 102 LEU B C 1
ATOM 1958 O O . LEU B 1 102 ? -9.188 23.531 10.414 1 88.44 102 LEU B O 1
ATOM 1962 N N . ARG B 1 103 ? -9.672 24.453 12.328 1 88.62 103 ARG B N 1
ATOM 1963 C CA . ARG B 1 103 ? -11.117 24.297 12.141 1 88.62 103 ARG B CA 1
ATOM 1964 C C . ARG B 1 103 ? -11.602 25.094 10.938 1 88.62 103 ARG B C 1
ATOM 1966 O O . ARG B 1 103 ? -12.445 24.625 10.172 1 88.62 103 ARG B O 1
ATOM 1973 N N . LYS B 1 104 ? -11.117 26.297 10.828 1 89.44 104 LYS B N 1
ATOM 1974 C CA . LYS B 1 104 ? -11.477 27.125 9.68 1 89.44 104 LYS B CA 1
ATOM 1975 C C . LYS B 1 104 ? -11.047 26.453 8.375 1 89.44 104 LYS B C 1
ATOM 1977 O O . LYS B 1 104 ? -11.797 26.453 7.398 1 89.44 104 LYS B O 1
ATOM 1982 N N . ASN B 1 105 ? -9.805 25.953 8.383 1 90.62 105 ASN B N 1
ATOM 1983 C CA . ASN B 1 105 ? -9.297 25.281 7.195 1 90.62 105 ASN B CA 1
ATOM 1984 C C . ASN B 1 105 ? -10.109 24.047 6.855 1 90.62 105 ASN B C 1
ATOM 1986 O O . ASN B 1 105 ? -10.312 23.734 5.68 1 90.62 105 ASN B O 1
ATOM 1990 N N . LEU B 1 106 ? -10.602 23.344 7.914 1 90.88 106 LEU B N 1
ATOM 1991 C CA . LEU B 1 106 ? -11.438 22.156 7.73 1 90.88 106 LEU B CA 1
ATOM 1992 C C . LEU B 1 106 ? -12.711 22.516 6.969 1 90.88 106 LEU B C 1
ATOM 1994 O O . LEU B 1 106 ? -13.195 21.719 6.152 1 90.88 106 LEU B O 1
ATOM 1998 N N . ASP B 1 107 ? -13.164 23.641 7.199 1 91.56 107 ASP B N 1
ATOM 1999 C CA . ASP B 1 107 ? -14.414 24.062 6.586 1 91.56 107 ASP B CA 1
ATOM 2000 C C . ASP B 1 107 ? -14.25 24.25 5.082 1 91.56 107 ASP B C 1
ATOM 2002 O O . ASP B 1 107 ? -15.242 24.297 4.344 1 91.56 107 ASP B O 1
ATOM 2006 N N . LEU B 1 108 ? -13.023 24.359 4.633 1 92.81 108 LEU B N 1
ATOM 2007 C CA . LEU B 1 108 ? -12.75 24.547 3.213 1 92.81 108 LEU B CA 1
ATOM 2008 C C . LEU B 1 108 ? -12.633 23.219 2.492 1 92.81 108 LEU B C 1
ATOM 2010 O O . LEU B 1 108 ? -12.586 23.172 1.262 1 92.81 108 LEU B O 1
ATOM 2014 N N . LEU B 1 109 ? -12.672 22.156 3.275 1 93.75 109 LEU B N 1
ATOM 2015 C CA . LEU B 1 109 ? -12.508 20.828 2.713 1 93.75 109 LEU B CA 1
ATOM 2016 C C . LEU B 1 109 ? -13.867 20.172 2.443 1 93.75 109 LEU B C 1
ATOM 2018 O O . LEU B 1 109 ? -14.836 20.438 3.156 1 93.75 109 LEU B O 1
ATOM 2022 N N . GLU B 1 110 ? -13.812 19.391 1.351 1 95.38 110 GLU B N 1
ATOM 2023 C CA . GLU B 1 110 ? -14.953 18.5 1.22 1 95.38 110 GLU B CA 1
ATOM 2024 C C . GLU B 1 110 ? -15.141 17.641 2.477 1 95.38 110 GLU B C 1
ATOM 2026 O O . GLU B 1 110 ? -14.172 17.359 3.182 1 95.38 110 GLU B O 1
ATOM 2031 N N . MET B 1 111 ? -16.344 17.266 2.697 1 92.25 111 MET B N 1
ATOM 2032 C CA . MET B 1 111 ? -16.719 16.594 3.936 1 92.25 111 MET B CA 1
ATOM 2033 C C . MET B 1 111 ? -15.906 15.328 4.137 1 92.25 111 MET B C 1
ATOM 2035 O O . MET B 1 111 ? -15.445 15.047 5.246 1 92.25 111 MET B O 1
ATOM 2039 N N . LYS B 1 112 ? -15.609 14.609 3.098 1 94.19 112 LYS B N 1
ATOM 2040 C CA . LYS B 1 112 ? -14.945 13.312 3.23 1 94.19 112 LYS B CA 1
ATOM 2041 C C . LYS B 1 112 ? -13.523 13.477 3.766 1 94.19 112 LYS B C 1
ATOM 2043 O O . LYS B 1 112 ? -12.992 12.57 4.418 1 94.19 112 LYS B O 1
ATOM 2048 N N . TYR B 1 113 ? -12.977 14.648 3.578 1 95.19 113 TYR B N 1
ATOM 2049 C CA . TYR B 1 113 ? -11.578 14.844 3.932 1 95.19 113 TYR B CA 1
ATOM 2050 C C . TYR B 1 113 ? -11.445 15.383 5.352 1 95.19 113 TYR B C 1
ATOM 2052 O O . TYR B 1 113 ? -10.328 15.547 5.855 1 95.19 113 TYR B O 1
ATOM 2060 N N . ARG B 1 114 ? -12.531 15.68 5.996 1 93 114 ARG B N 1
ATOM 2061 C CA . ARG B 1 114 ? -12.5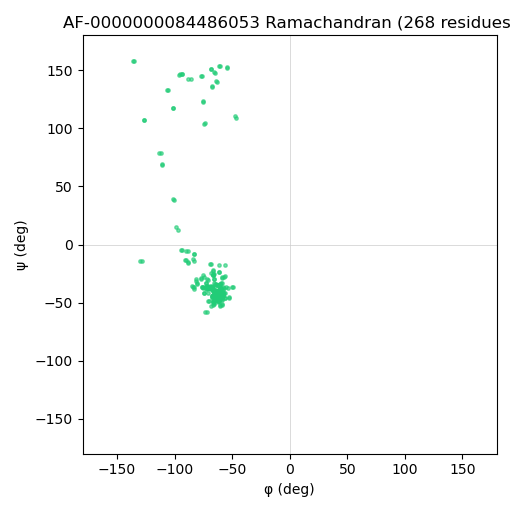 16.328 7.305 1 93 114 ARG B CA 1
ATOM 2062 C C . ARG B 1 114 ? -12.289 15.305 8.414 1 93 114 ARG B C 1
ATOM 2064 O O . ARG B 1 114 ? -12.117 15.672 9.578 1 93 114 ARG B O 1
ATOM 2071 N N . TYR B 1 115 ? -12.352 14.031 8.016 1 91.44 115 TYR B N 1
ATOM 2072 C CA . TYR B 1 115 ? -12.18 12.938 8.961 1 91.44 115 TYR B CA 1
ATOM 2073 C C . TYR B 1 115 ? -11.258 11.859 8.391 1 91.44 115 TYR B C 1
ATOM 2075 O O . TYR B 1 115 ? -11.062 11.789 7.172 1 91.44 115 TYR B O 1
ATOM 2083 N N . THR B 1 116 ? -10.727 11.148 9.312 1 92.5 116 THR B N 1
ATOM 2084 C CA . THR B 1 116 ? -9.953 9.992 8.867 1 92.5 116 THR B CA 1
ATOM 2085 C C . THR B 1 116 ? -10.859 8.945 8.234 1 92.5 116 THR B C 1
ATOM 2087 O O . THR B 1 116 ? -11.945 8.664 8.75 1 92.5 116 THR B O 1
ATOM 2090 N N . PRO B 1 117 ? -10.438 8.383 7.113 1 93.81 117 PRO B N 1
ATOM 2091 C CA . PRO B 1 117 ? -11.258 7.332 6.516 1 93.81 117 PRO B CA 1
ATOM 2092 C C . PRO B 1 117 ? -11.43 6.121 7.434 1 93.81 117 PRO B C 1
ATOM 2094 O O . PRO B 1 117 ? -10.586 5.879 8.305 1 93.81 117 PRO B O 1
ATOM 2097 N N . GLU B 1 118 ? -12.539 5.449 7.191 1 90.5 118 GLU B N 1
ATOM 2098 C CA . GLU B 1 118 ? -12.812 4.219 7.934 1 90.5 118 GLU B CA 1
ATOM 2099 C C . GLU B 1 118 ? -12.32 2.992 7.168 1 90.5 118 GLU B C 1
ATOM 2101 O O . GLU B 1 118 ? -12.375 2.963 5.934 1 90.5 118 GLU B O 1
ATOM 2106 N N . PRO B 1 119 ? -11.867 1.983 7.965 1 89.38 119 PRO B N 1
ATOM 2107 C CA . PRO B 1 119 ? -11.438 0.763 7.281 1 89.38 119 PRO B CA 1
ATOM 2108 C C . PRO B 1 119 ? -12.57 0.068 6.535 1 89.38 119 PRO B C 1
ATOM 2110 O O . PRO B 1 119 ? -13.711 0.063 7.004 1 89.38 119 PRO B O 1
ATOM 2113 N N . VAL B 1 120 ? -12.211 -0.431 5.324 1 82.38 120 VAL B N 1
ATOM 2114 C CA . VAL B 1 120 ? -13.164 -1.191 4.523 1 82.38 120 VAL B CA 1
ATOM 2115 C C . VAL B 1 120 ? -13.352 -2.582 5.125 1 82.38 120 VAL B C 1
ATOM 2117 O O . VAL B 1 120 ? -14.469 -3.102 5.172 1 82.38 120 VAL B O 1
ATOM 2120 N N . LEU B 1 121 ? -12.281 -3.184 5.551 1 83.69 121 LEU B N 1
ATOM 2121 C CA . LEU B 1 121 ? -12.242 -4.504 6.164 1 83.69 121 LEU B CA 1
ATOM 2122 C C . LEU B 1 121 ? -11.523 -4.457 7.508 1 83.69 121 LEU B C 1
ATOM 2124 O O . LEU B 1 121 ? -10.312 -4.242 7.562 1 83.69 121 LEU B O 1
ATOM 2128 N N . THR B 1 122 ? -12.219 -4.566 8.68 1 85.81 122 THR B N 1
ATOM 2129 C CA . THR B 1 122 ? -11.641 -4.465 10.016 1 85.81 122 THR B CA 1
ATOM 2130 C C . THR B 1 122 ? -10.82 -5.711 10.344 1 85.81 122 THR B C 1
ATOM 2132 O O . THR B 1 122 ? -9.766 -5.617 10.984 1 85.81 122 THR B O 1
ATOM 2135 N N . ASN B 1 123 ? -11.188 -6.957 9.852 1 91.56 123 ASN B N 1
ATOM 2136 C CA . ASN B 1 123 ? -10.461 -8.203 10.086 1 91.56 123 ASN B CA 1
ATOM 2137 C C . ASN B 1 123 ? -9.797 -8.719 8.812 1 91.56 123 ASN B C 1
ATOM 2139 O O . ASN B 1 123 ? -10.117 -9.812 8.352 1 91.56 123 ASN B O 1
ATOM 2143 N N . TRP B 1 124 ? -8.789 -7.914 8.422 1 94.69 124 TRP B N 1
ATOM 2144 C CA . TRP B 1 124 ? -8.242 -8.195 7.102 1 94.69 124 TRP B CA 1
ATOM 2145 C C . TRP B 1 124 ? -7.098 -9.195 7.184 1 94.69 124 TRP B C 1
ATOM 2147 O O . TRP B 1 124 ? -6.688 -9.766 6.172 1 94.69 124 TRP B O 1
ATOM 2157 N N . LYS B 1 125 ? -6.602 -9.438 8.375 1 95.62 125 LYS B N 1
ATOM 2158 C CA . LYS B 1 125 ? -5.461 -10.344 8.531 1 95.62 125 LYS B CA 1
ATOM 2159 C C . LYS B 1 125 ? -5.891 -11.797 8.398 1 95.62 125 LYS B C 1
ATOM 2161 O O . LYS B 1 125 ? -6.992 -12.164 8.82 1 95.62 125 LYS B O 1
ATOM 2166 N N . VAL B 1 126 ? -5.031 -12.578 7.84 1 96.19 126 VAL B N 1
ATOM 2167 C CA . VAL B 1 126 ? -5.238 -14.023 7.836 1 96.19 126 VAL B CA 1
ATOM 2168 C C . VAL B 1 126 ? -4.93 -14.594 9.219 1 96.19 126 VAL B C 1
ATOM 2170 O O . VAL B 1 126 ? -3.809 -14.461 9.711 1 96.19 126 VAL B O 1
ATOM 2173 N N . SER B 1 127 ? -5.824 -15.266 9.836 1 93.25 127 SER B N 1
ATOM 2174 C CA . SER B 1 127 ? -5.812 -15.641 11.242 1 93.25 127 SER B CA 1
ATOM 2175 C C . SER B 1 127 ? -4.617 -16.531 11.57 1 93.25 127 SER B C 1
ATOM 2177 O O . SER B 1 127 ? -4.004 -16.391 12.633 1 93.25 127 SER B O 1
ATOM 2179 N N . ILE B 1 128 ? -4.273 -17.453 10.695 1 93.06 128 ILE B N 1
ATOM 2180 C CA . ILE B 1 128 ? -3.211 -18.406 10.969 1 93.06 128 ILE B CA 1
ATOM 2181 C C . ILE B 1 128 ? -1.867 -17.688 11.047 1 93.06 128 ILE B C 1
ATOM 2183 O O . ILE B 1 128 ? -0.912 -18.203 11.633 1 93.06 128 ILE B O 1
ATOM 2187 N N . LEU B 1 129 ? -1.78 -16.578 10.383 1 92.38 129 LEU B N 1
ATOM 2188 C CA . LEU B 1 129 ? -0.546 -15.805 10.383 1 92.38 129 LEU B CA 1
ATOM 2189 C C . LEU B 1 129 ? -0.432 -14.953 11.641 1 92.38 129 LEU B C 1
ATOM 2191 O O . LEU B 1 129 ? 0.661 -14.508 12 1 92.38 129 LEU B O 1
ATOM 2195 N N . ASP B 1 130 ? -1.454 -14.547 12.188 1 83.19 130 ASP B N 1
ATOM 2196 C CA . ASP B 1 130 ? -1.504 -13.672 13.359 1 83.19 130 ASP B CA 1
ATOM 2197 C C . ASP B 1 130 ? -1.126 -14.438 14.625 1 83.19 130 ASP B C 1
ATOM 2199 O O . ASP B 1 130 ? -0.56 -13.859 15.555 1 83.19 130 ASP B O 1
ATOM 2203 N N . GLU B 1 131 ? -1.476 -15.695 14.805 1 69.88 131 GLU B N 1
ATOM 2204 C CA . GLU B 1 131 ? -1.264 -16.516 16 1 69.88 131 GLU B CA 1
ATOM 2205 C C . GLU B 1 131 ? 0.21 -16.875 16.156 1 69.88 131 GLU B C 1
ATOM 2207 O O . GLU B 1 131 ? 0.691 -17.031 17.281 1 69.88 131 GLU B O 1
ATOM 2212 N N . LEU B 1 132 ? 0.945 -17.125 15.156 1 56.66 132 LEU B N 1
ATOM 2213 C CA . LEU B 1 132 ? 2.309 -17.609 15.336 1 56.66 132 LEU B CA 1
ATOM 2214 C C . LEU B 1 132 ? 3.188 -16.547 15.984 1 56.66 132 LEU B C 1
ATOM 2216 O O . LEU B 1 132 ? 4.289 -16.844 16.453 1 56.66 132 LEU B O 1
ATOM 2220 N N . VAL B 1 133 ? 2.965 -15.375 15.906 1 50.91 133 VAL B N 1
ATOM 2221 C CA . VAL B 1 133 ? 3.877 -14.438 16.562 1 50.91 133 VAL B CA 1
ATOM 2222 C C . VAL B 1 133 ? 3.902 -14.703 18.062 1 50.91 133 VAL B C 1
ATOM 2224 O O . VAL B 1 133 ? 4.953 -14.609 18.703 1 50.91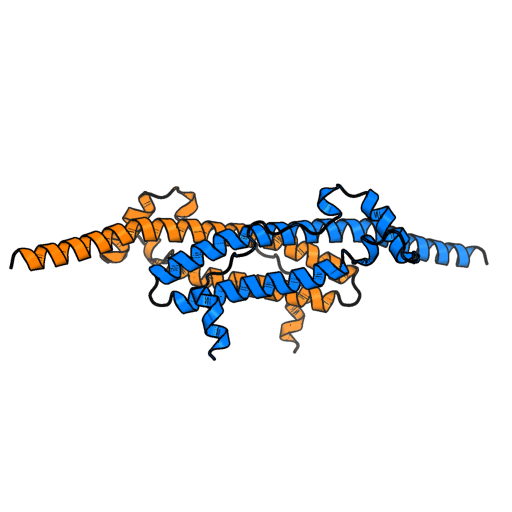 133 VAL B O 1
ATOM 2227 N N . ASP B 1 134 ? 2.80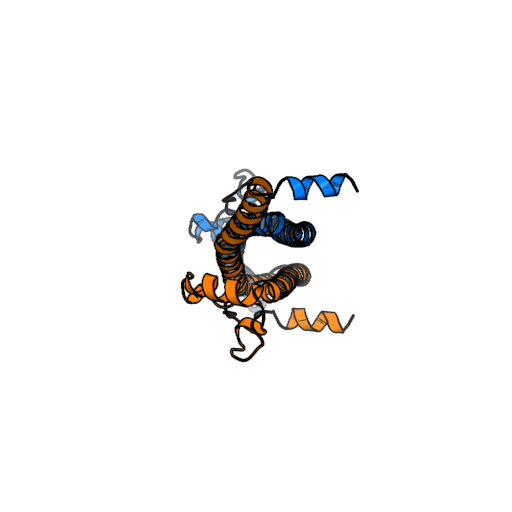5 -14.922 18.672 1 42.97 134 ASP B N 1
ATOM 2228 C CA . ASP B 1 134 ? 2.822 -15.07 20.125 1 42.97 134 ASP B CA 1
ATOM 2229 C C . ASP B 1 134 ? 3.566 -16.344 20.531 1 42.97 134 ASP B C 1
ATOM 2231 O O . ASP B 1 134 ? 3.926 -16.5 21.703 1 42.97 134 ASP B O 1
ATOM 2235 N N . SER B 1 135 ? 3.604 -17.266 19.75 1 37.5 135 SER B N 1
ATOM 2236 C CA . SER B 1 135 ? 4.234 -18.469 20.297 1 37.5 135 SER B CA 1
ATOM 2237 C C . SER B 1 135 ? 5.75 -18.406 20.156 1 37.5 135 SER B C 1
ATOM 2239 O O . SER B 1 135 ? 6.449 -19.375 20.469 1 37.5 135 SER B O 1
ATOM 2241 N N . ILE B 1 136 ? 6.332 -17.5 19.391 1 32.28 136 ILE B N 1
ATOM 2242 C CA . ILE B 1 136 ? 7.777 -17.484 19.594 1 32.28 136 ILE B CA 1
ATOM 2243 C C . ILE B 1 136 ? 8.133 -16.469 20.688 1 32.28 136 ILE B C 1
ATOM 2245 O O . ILE B 1 136 ? 7.691 -15.312 20.625 1 32.28 136 ILE B O 1
#

Secondary structure (DSSP, 8-state):
-HHHHHHHHHHHHHHHHHHHHHHHHHHHHHHHHHHHHHHHHHHHHHHHHHHHHH-TTHHHHHHHHHHHHHHHHHHHHHHHHHHS-GGGG-SSS---HHHHHHHHHHTTS-GGGGSPPPPS-TT-S-HHHHHTTTT-/-HHHHHHHHHHHHHHHHHHHHHHHHHHHHHHHHHHHHHHHHHHHHHHHHHHHHH-TTHHHHHHHHHHHHHHHHHHHHHHHHHHS-GGGG-SSS---HHHHHHHHHHTTS-GGGGSPPPPS-TT-S-HHHHHTTTT-